Protein AF-A0A0L6VHA2-F1 (afdb_monomer_lite)

InterPro domains:
  IPR018624 Translocation protein Sec66 [PF09802] (35-192)
  IPR018624 Translocation protein Sec66 [PTHR28229] (33-299)

pLDDT: mean 71.24, std 23.98, range [29.75, 97.31]

Foldseek 3Di:
DDDDDDDDDDDDDDDDDDDDDDDDPDPPVPPPPVPPVPVVVVVVVVVVVVVVVVVVVVVVVVVPDPPPAPDPDPLVLVVVLVVQVPDPPHDDPVVSVVSLLVSLLVLLVVVVVLVVVLVVVVVCVVVVNDDVVVVVNSVVNVVVSVVVLVVSLVVLCVSDNPRSVCSNVVSVVVNVVVVVVVVVVCVVVVVVVVVVVVVVVDPPDDPPVVPPPPPDDDPDPDDDDDDDDDDDDDDDDDPVVVVVVVVVVVVVVVVVVVVPPPDDDDDDDDDDDDDDDDDDDDDDDDDDDDDDDDDDDDDDDDDDDDDDDDDDDDDDDDDD

Secondary structure (DSSP, 8-state):
-----------------------------------THHHHHHHHHHHHHHHHHHHHHHHHHHTSPPPPPSSSS--HHHHHHHHHHT-SSPPPHHHHHHHHHHHHHHHHHHHHHHHHHHHHHHHHHHTT-S-HHHHHHHHHHHHHHHHHHHHHHHHHHHHSTTHHHHHHHHHHHHHHHHHHHHHHHHHHHHHHHHHHHHHTT------TTTT--TTPPP----PPPPPP----------THHHHHHHHHHHHHHHHHHHHSSS-S--------------------------------------------------------

Structure (mmCIF, N/CA/C/O backbone):
data_AF-A0A0L6VHA2-F1
#
_entry.id   AF-A0A0L6VHA2-F1
#
loop_
_atom_site.group_PDB
_atom_site.id
_atom_site.type_symbol
_atom_site.label_atom_id
_atom_site.label_alt_id
_atom_site.label_comp_id
_atom_site.label_asym_id
_atom_site.label_entity_id
_atom_site.label_seq_id
_atom_site.pdbx_PDB_ins_code
_atom_site.Cartn_x
_atom_site.Cartn_y
_atom_site.Cartn_z
_atom_site.occupancy
_atom_site.B_iso_or_equiv
_atom_site.auth_seq_id
_atom_site.auth_comp_id
_atom_site.auth_asym_id
_atom_site.auth_atom_id
_atom_site.pdbx_PDB_model_num
ATOM 1 N N . MET A 1 1 ? 50.135 -20.558 -24.317 1.00 41.16 1 MET A N 1
ATOM 2 C CA . MET A 1 1 ? 50.396 -21.466 -25.448 1.00 41.16 1 MET A CA 1
ATOM 3 C C . MET A 1 1 ? 50.672 -20.607 -26.672 1.00 41.16 1 MET A C 1
ATOM 5 O O . MET A 1 1 ? 49.762 -19.963 -27.163 1.00 41.16 1 MET A O 1
ATOM 9 N N . VAL A 1 2 ? 51.961 -20.551 -27.018 1.00 43.81 2 VAL A N 1
ATOM 10 C CA . VAL A 1 2 ? 52.607 -20.083 -28.261 1.00 43.81 2 VAL A CA 1
ATOM 11 C C . VAL A 1 2 ? 52.374 -18.626 -28.707 1.00 43.81 2 VAL A C 1
ATOM 13 O O . VAL A 1 2 ? 51.499 -18.317 -29.505 1.00 43.81 2 VAL A O 1
ATOM 16 N N . MET A 1 3 ? 53.274 -17.759 -28.221 1.00 45.34 3 MET A N 1
ATOM 17 C CA . MET A 1 3 ? 53.912 -16.699 -29.015 1.00 45.34 3 MET A CA 1
ATOM 18 C C . MET A 1 3 ? 54.613 -17.324 -30.230 1.00 45.34 3 MET A C 1
ATOM 20 O O . MET A 1 3 ? 55.329 -18.310 -30.060 1.00 45.34 3 MET A O 1
ATOM 24 N N . MET A 1 4 ? 54.512 -16.711 -31.408 1.00 52.81 4 MET A N 1
ATOM 25 C CA . MET A 1 4 ? 55.491 -16.921 -32.477 1.00 52.81 4 MET A CA 1
ATOM 26 C C . MET A 1 4 ? 55.846 -15.579 -33.117 1.00 52.81 4 MET A C 1
ATOM 28 O O . MET A 1 4 ? 55.172 -15.074 -34.008 1.00 52.81 4 MET A O 1
ATOM 32 N N . VAL A 1 5 ? 56.910 -15.003 -32.564 1.00 51.03 5 VAL A N 1
ATOM 33 C CA . VAL A 1 5 ? 57.821 -14.073 -33.226 1.00 51.03 5 VAL A CA 1
ATOM 34 C C . VAL A 1 5 ? 58.691 -14.921 -34.151 1.00 51.03 5 VAL A C 1
ATOM 36 O O . VAL A 1 5 ? 59.257 -15.915 -33.697 1.00 51.03 5 VAL A O 1
ATOM 39 N N . ILE A 1 6 ? 58.792 -14.554 -35.427 1.00 61.00 6 ILE A N 1
ATOM 40 C CA . ILE A 1 6 ? 59.832 -15.068 -36.321 1.00 61.00 6 ILE A CA 1
ATOM 41 C C . ILE A 1 6 ? 60.523 -13.860 -36.943 1.00 61.00 6 ILE A C 1
ATOM 43 O O . ILE A 1 6 ? 60.049 -13.277 -37.915 1.00 61.00 6 ILE A O 1
ATOM 47 N N . ASP A 1 7 ? 61.649 -13.504 -36.333 1.00 47.22 7 ASP A N 1
ATOM 48 C CA . ASP A 1 7 ? 62.772 -12.868 -37.005 1.00 47.22 7 ASP A CA 1
ATOM 49 C C . ASP A 1 7 ? 63.422 -13.896 -37.936 1.00 47.22 7 ASP A C 1
ATOM 51 O O . ASP A 1 7 ? 63.745 -15.005 -37.505 1.00 47.22 7 ASP A O 1
ATOM 55 N N . ASN A 1 8 ? 63.679 -13.529 -39.192 1.00 57.97 8 ASN A N 1
ATOM 56 C CA . ASN A 1 8 ? 64.784 -14.141 -39.925 1.00 57.97 8 ASN A CA 1
ATOM 57 C C . ASN A 1 8 ? 65.382 -13.153 -40.931 1.00 57.97 8 ASN A C 1
ATOM 59 O O . ASN A 1 8 ? 64.936 -13.001 -42.065 1.00 57.97 8 ASN A O 1
ATOM 63 N N . ASN A 1 9 ? 66.408 -12.461 -40.453 1.00 49.34 9 ASN A N 1
ATOM 64 C CA . ASN A 1 9 ? 67.372 -11.701 -41.227 1.00 49.34 9 ASN A CA 1
ATOM 65 C C . ASN A 1 9 ? 68.416 -12.676 -41.802 1.00 49.34 9 ASN A C 1
ATOM 67 O O . ASN A 1 9 ? 68.957 -13.450 -41.012 1.00 49.34 9 ASN A O 1
ATOM 71 N N . ARG A 1 10 ? 68.705 -12.618 -43.118 1.00 41.69 10 ARG A N 1
ATOM 72 C CA . ARG A 1 10 ? 70.040 -12.795 -43.751 1.00 41.69 10 ARG A CA 1
ATOM 73 C C . ARG A 1 10 ? 69.936 -13.213 -45.224 1.00 41.69 10 ARG A C 1
ATOM 75 O O . ARG A 1 10 ? 69.782 -14.393 -45.511 1.00 41.69 10 ARG A O 1
ATOM 82 N N . GLN A 1 11 ? 70.204 -12.279 -46.138 1.00 41.56 11 GLN A N 1
ATOM 83 C CA . GLN A 1 11 ? 71.215 -12.497 -47.181 1.00 41.56 11 GLN A CA 1
ATOM 84 C C . GLN A 1 11 ? 71.613 -11.186 -47.858 1.00 41.56 11 GLN A C 1
ATOM 86 O O . GLN A 1 11 ? 70.781 -10.377 -48.255 1.00 41.56 11 GLN A O 1
ATOM 91 N N . SER A 1 12 ? 72.924 -10.995 -47.905 1.00 45.75 12 SER A N 1
ATOM 92 C CA . SER A 1 12 ? 73.659 -9.855 -48.424 1.00 45.75 12 SER A CA 1
ATOM 93 C C . SER A 1 12 ? 74.216 -10.145 -49.819 1.00 45.75 12 SER A C 1
ATOM 95 O O . SER A 1 12 ? 74.570 -11.284 -50.118 1.00 45.75 12 SER A O 1
ATOM 97 N N . ASP A 1 13 ? 74.386 -9.045 -50.552 1.00 40.69 13 ASP A N 1
ATOM 98 C CA . ASP A 1 13 ? 75.309 -8.773 -51.659 1.00 40.69 13 ASP A CA 1
ATOM 99 C C . ASP A 1 13 ? 75.059 -9.335 -53.062 1.00 40.69 13 ASP A C 1
ATOM 101 O O . ASP A 1 13 ? 75.024 -10.539 -53.300 1.00 40.69 13 ASP A O 1
ATOM 105 N N . GLY A 1 14 ? 75.103 -8.404 -54.027 1.00 44.00 14 GLY A N 1
ATOM 106 C CA . GLY A 1 14 ? 75.878 -8.638 -55.245 1.00 44.00 14 GLY A CA 1
ATOM 107 C C . GLY A 1 14 ? 75.361 -8.012 -56.539 1.00 44.00 14 GLY A C 1
ATOM 108 O O . GLY A 1 14 ? 74.790 -8.715 -57.358 1.00 44.00 14 GLY A O 1
ATOM 109 N N . SER A 1 15 ? 75.715 -6.741 -56.761 1.00 41.72 15 SER A N 1
ATOM 110 C CA . SER A 1 15 ? 76.196 -6.198 -58.050 1.00 41.72 15 SER A CA 1
ATOM 111 C C . SER A 1 15 ? 75.249 -6.040 -59.259 1.00 41.72 15 SER A C 1
ATOM 113 O O . SER A 1 15 ? 74.893 -6.984 -59.956 1.00 41.72 15 SER A O 1
ATOM 115 N N . SER A 1 16 ? 74.997 -4.770 -59.600 1.00 47.50 16 SER A N 1
ATOM 116 C CA . SER A 1 16 ? 74.582 -4.248 -60.919 1.00 47.50 16 SER A CA 1
ATOM 117 C C . SER A 1 16 ? 75.646 -4.530 -62.010 1.00 47.50 16 SER A C 1
ATOM 119 O O . SER A 1 16 ? 76.807 -4.735 -61.644 1.00 47.50 16 SER A O 1
ATOM 121 N N . PRO A 1 17 ? 75.341 -4.459 -63.334 1.00 52.34 17 PRO A N 1
ATOM 122 C CA . PRO A 1 17 ? 75.234 -3.149 -64.001 1.00 52.34 17 PRO A CA 1
ATOM 123 C C . PRO A 1 17 ? 74.317 -3.028 -65.253 1.00 52.34 17 PRO A C 1
ATOM 125 O O . PRO A 1 17 ? 74.187 -3.930 -66.068 1.00 52.34 17 PRO A O 1
ATOM 128 N N . LEU A 1 18 ? 73.830 -1.792 -65.418 1.00 44.22 18 LEU A N 1
ATOM 129 C CA . LEU A 1 18 ? 73.659 -0.992 -66.646 1.00 44.22 18 LEU A CA 1
ATOM 130 C C . LEU A 1 18 ? 72.627 -1.321 -67.754 1.00 44.22 18 LEU A C 1
ATOM 132 O O . LEU A 1 18 ? 72.769 -2.251 -68.537 1.00 44.22 18 LEU A O 1
ATOM 136 N N . LEU A 1 19 ? 71.810 -0.270 -67.947 1.00 43.47 19 LEU A N 1
ATOM 137 C CA . LEU A 1 19 ? 71.386 0.402 -69.188 1.00 43.47 19 LEU A CA 1
ATOM 138 C C . LEU A 1 19 ? 70.098 -0.034 -69.898 1.00 43.47 19 LEU A C 1
ATOM 140 O O . LEU A 1 19 ? 69.885 -1.197 -70.210 1.00 43.47 19 LEU A O 1
ATOM 144 N N . SER A 1 20 ? 69.364 1.020 -70.294 1.00 44.44 20 SER A N 1
ATOM 145 C CA . SER A 1 20 ? 68.169 1.064 -71.146 1.00 44.44 20 SER A CA 1
ATOM 146 C C . SER A 1 20 ? 66.869 0.854 -70.356 1.00 44.44 20 SER A C 1
ATOM 148 O O . SER A 1 20 ? 66.742 -0.105 -69.618 1.00 44.44 20 SER A O 1
ATOM 150 N N . GLU A 1 21 ? 65.827 1.673 -70.409 1.00 47.22 21 GLU A N 1
ATOM 151 C CA . GLU A 1 21 ? 65.500 2.902 -71.117 1.00 47.22 21 GLU A CA 1
ATOM 152 C C . GLU A 1 21 ? 64.081 3.284 -70.641 1.00 47.22 21 GLU A C 1
ATOM 154 O O . GLU A 1 21 ? 63.328 2.425 -70.193 1.00 47.22 21 GLU A O 1
ATOM 159 N N . ARG A 1 22 ? 63.713 4.558 -70.813 1.00 49.28 22 ARG A N 1
ATOM 160 C CA . ARG A 1 22 ? 62.341 5.103 -70.820 1.00 49.28 22 ARG A CA 1
ATOM 161 C C . ARG A 1 22 ? 61.577 5.295 -69.504 1.00 49.28 22 ARG A C 1
ATOM 163 O O . ARG A 1 22 ? 61.116 4.367 -68.864 1.00 49.28 22 ARG A O 1
ATOM 170 N N . ARG A 1 23 ? 61.235 6.582 -69.372 1.00 58.19 23 ARG A N 1
ATOM 171 C CA . ARG A 1 23 ? 60.015 7.198 -68.832 1.00 58.19 23 ARG A CA 1
ATOM 172 C C . ARG A 1 23 ? 59.792 7.112 -67.319 1.00 58.19 23 ARG A C 1
ATOM 174 O O . ARG A 1 23 ? 59.563 6.033 -66.793 1.00 58.19 23 ARG A O 1
ATOM 181 N N . PRO A 1 24 ? 59.709 8.272 -66.640 1.00 52.69 24 PRO A N 1
ATOM 182 C CA . PRO A 1 24 ? 58.944 8.352 -65.413 1.00 52.69 24 PRO A CA 1
ATOM 183 C C . PRO A 1 24 ? 57.470 8.289 -65.822 1.00 52.69 24 PRO A C 1
ATOM 185 O O . PRO A 1 24 ? 56.877 9.302 -66.205 1.00 52.69 24 PRO A O 1
ATOM 188 N N . ASP A 1 25 ? 56.891 7.091 -65.824 1.00 49.53 25 ASP A N 1
ATOM 189 C CA . ASP A 1 25 ? 55.443 6.996 -65.733 1.00 49.53 25 ASP A CA 1
ATOM 190 C C . ASP A 1 25 ? 55.068 7.652 -64.410 1.00 49.53 25 ASP A C 1
ATOM 192 O O . ASP A 1 25 ? 55.622 7.335 -63.356 1.00 49.53 25 ASP A O 1
ATOM 196 N N . ARG A 1 26 ? 54.222 8.679 -64.512 1.00 58.25 26 ARG A N 1
ATOM 197 C CA . ARG A 1 26 ? 53.645 9.362 -63.365 1.00 58.25 26 ARG A CA 1
ATOM 198 C C . ARG A 1 26 ? 53.121 8.285 -62.429 1.00 58.25 26 ARG A C 1
ATOM 200 O O . ARG A 1 26 ? 52.105 7.662 -62.724 1.00 58.25 26 ARG A O 1
ATOM 207 N N . GLU A 1 27 ? 53.766 8.138 -61.282 1.00 53.53 27 GLU A N 1
ATOM 208 C CA . GLU A 1 27 ? 53.059 7.763 -60.074 1.00 53.53 27 GLU A CA 1
ATOM 209 C C . GLU A 1 27 ? 52.109 8.926 -59.781 1.00 53.53 27 GLU A C 1
ATOM 211 O O . GLU A 1 27 ? 52.357 9.806 -58.954 1.00 53.53 27 GLU A O 1
ATOM 216 N N . GLU A 1 28 ? 51.010 8.971 -60.537 1.00 56.62 28 GLU A N 1
ATOM 217 C CA . GLU A 1 28 ? 49.763 9.402 -59.955 1.00 56.62 28 GLU A CA 1
ATOM 218 C C . GLU A 1 28 ? 49.616 8.475 -58.764 1.00 56.62 28 GLU A C 1
ATOM 220 O O . GLU A 1 28 ? 49.346 7.283 -58.894 1.00 56.62 28 GLU A O 1
ATOM 225 N N . SER A 1 29 ? 49.940 9.016 -57.595 1.00 54.81 29 SER A N 1
ATOM 226 C CA . SER A 1 29 ? 49.355 8.535 -56.370 1.00 54.81 29 SER A CA 1
ATOM 227 C C . SER A 1 29 ? 47.867 8.545 -56.665 1.00 54.81 29 SER A C 1
ATOM 229 O O . SER A 1 29 ? 47.216 9.588 -56.591 1.00 54.81 29 SER A O 1
ATOM 231 N N . GLU A 1 30 ? 47.355 7.386 -57.089 1.00 56.16 30 GLU A N 1
ATOM 232 C CA . GLU A 1 30 ? 45.980 6.987 -56.910 1.00 56.16 30 GLU A CA 1
ATOM 233 C C . GLU A 1 30 ? 45.765 7.159 -55.414 1.00 56.16 30 GLU A C 1
ATOM 235 O O . GLU A 1 30 ? 45.933 6.256 -54.593 1.00 56.16 30 GLU A O 1
ATOM 240 N N . GLN A 1 31 ? 45.456 8.398 -55.039 1.00 56.16 31 GLN A N 1
ATOM 241 C CA . GLN A 1 31 ? 44.618 8.699 -53.921 1.00 56.16 31 GLN A CA 1
ATOM 242 C C . GLN A 1 31 ? 43.367 7.911 -54.253 1.00 56.16 31 GLN A C 1
ATOM 244 O O . GLN A 1 31 ? 42.463 8.385 -54.937 1.00 56.16 31 GLN A O 1
ATOM 249 N N . MET A 1 32 ? 43.374 6.656 -53.807 1.00 58.94 32 MET A N 1
ATOM 250 C CA . MET A 1 32 ? 42.209 5.861 -53.514 1.00 58.94 32 MET A CA 1
ATOM 251 C C . MET A 1 32 ? 41.475 6.690 -52.477 1.00 58.94 32 MET A C 1
ATOM 253 O O . MET A 1 32 ? 41.586 6.464 -51.272 1.00 58.94 32 MET A O 1
ATOM 257 N N . ALA A 1 33 ? 40.824 7.752 -52.950 1.00 60.00 33 ALA A N 1
ATOM 258 C CA . ALA A 1 33 ? 39.907 8.571 -52.216 1.00 60.00 33 ALA A CA 1
ATOM 259 C C . ALA A 1 33 ? 38.769 7.610 -51.936 1.00 60.00 33 ALA A C 1
ATOM 261 O O . ALA A 1 33 ? 37.809 7.532 -52.701 1.00 60.00 33 ALA A O 1
ATOM 262 N N . LEU A 1 34 ? 38.960 6.786 -50.894 1.00 66.06 34 LEU A N 1
ATOM 263 C CA . LEU A 1 34 ? 37.934 5.947 -50.324 1.00 66.06 34 LEU A CA 1
ATOM 264 C C . LEU A 1 34 ? 36.774 6.906 -50.169 1.00 66.06 34 LEU A C 1
ATOM 266 O O . LEU A 1 34 ? 36.918 7.902 -49.448 1.00 66.06 34 LEU A O 1
ATOM 270 N N . PRO A 1 35 ? 35.712 6.705 -50.956 1.00 78.12 35 PRO A N 1
ATOM 271 C CA . PRO A 1 35 ? 34.736 7.742 -51.133 1.00 78.12 35 PRO A CA 1
ATOM 272 C C . PRO A 1 35 ? 34.264 8.152 -49.754 1.00 78.12 35 PRO A C 1
ATOM 274 O O . PRO A 1 35 ? 33.932 7.277 -48.954 1.00 78.12 35 PRO A O 1
ATOM 277 N N . LEU A 1 36 ? 34.257 9.450 -49.451 1.00 78.50 36 LEU A N 1
ATOM 278 C CA . LEU A 1 36 ? 33.881 9.922 -48.123 1.00 78.50 36 LEU A CA 1
ATOM 279 C C . LEU A 1 36 ? 32.530 9.322 -47.699 1.00 78.50 36 LEU A C 1
ATOM 281 O O . LEU A 1 36 ? 32.334 9.070 -46.528 1.00 78.50 36 LEU A O 1
ATOM 285 N N . TYR A 1 37 ? 31.638 8.961 -48.628 1.00 85.12 37 TYR A N 1
ATOM 286 C CA . TYR A 1 37 ? 30.386 8.267 -48.318 1.00 85.12 37 TYR A CA 1
ATOM 287 C C . TYR A 1 37 ? 30.543 6.884 -47.651 1.00 85.12 37 TYR A C 1
ATOM 289 O O . TYR A 1 37 ? 29.631 6.469 -46.942 1.00 85.12 37 TYR A O 1
ATOM 297 N N . VAL A 1 38 ? 31.648 6.159 -47.848 1.00 87.69 38 VAL A N 1
ATOM 298 C CA . VAL A 1 38 ? 31.874 4.806 -47.304 1.00 87.69 38 VAL A CA 1
ATOM 299 C C . VAL A 1 38 ? 31.891 4.800 -45.768 1.00 87.69 38 VAL A C 1
ATOM 301 O O . VAL A 1 38 ? 31.088 4.067 -45.185 1.00 87.69 38 VAL A O 1
ATOM 304 N N . PRO A 1 39 ? 32.709 5.619 -45.071 1.00 89.62 39 PRO A N 1
ATOM 305 C CA . PRO A 1 39 ? 32.671 5.679 -43.610 1.00 89.62 39 PRO A CA 1
ATOM 306 C C . PRO A 1 39 ? 31.327 6.186 -43.066 1.00 89.62 39 PRO A C 1
ATOM 308 O O . PRO A 1 39 ? 30.843 5.656 -42.067 1.00 89.62 39 PRO A O 1
ATOM 311 N N . PHE A 1 40 ? 30.666 7.143 -43.729 1.00 91.00 40 PHE A N 1
ATOM 312 C CA . PHE A 1 40 ? 29.337 7.600 -43.298 1.00 91.00 40 PHE A CA 1
ATOM 313 C C . PHE A 1 40 ? 28.264 6.519 -43.496 1.00 91.00 40 PHE A C 1
ATOM 315 O O . PHE A 1 40 ? 27.426 6.333 -42.618 1.00 91.00 40 PHE A O 1
ATOM 322 N N . GLY A 1 41 ? 28.314 5.760 -44.593 1.00 94.06 41 GLY A N 1
ATOM 323 C CA . GLY A 1 41 ? 27.438 4.614 -44.843 1.00 94.06 41 GLY A CA 1
ATOM 324 C C . GLY A 1 41 ? 27.627 3.494 -43.818 1.00 94.06 41 GLY A C 1
ATOM 325 O O . GLY A 1 41 ? 26.657 2.893 -43.363 1.00 94.06 41 GLY A O 1
ATOM 326 N N . TYR A 1 42 ? 28.866 3.251 -43.386 1.00 93.31 42 TYR A N 1
ATOM 327 C CA . TYR A 1 42 ? 29.159 2.293 -42.321 1.00 93.31 42 TYR A CA 1
ATOM 328 C C . TYR A 1 42 ? 28.573 2.734 -40.971 1.00 93.31 42 TYR A C 1
ATOM 330 O O . TYR A 1 42 ? 27.953 1.933 -40.270 1.00 93.31 42 TYR A O 1
ATOM 338 N N . ILE A 1 43 ? 28.697 4.020 -40.627 1.00 95.44 43 ILE A N 1
ATOM 339 C CA . ILE A 1 43 ? 28.123 4.574 -39.393 1.00 95.44 43 ILE A CA 1
ATOM 340 C C . ILE A 1 43 ? 26.593 4.506 -39.426 1.00 95.44 43 ILE A C 1
ATOM 342 O O . ILE A 1 43 ? 25.989 4.063 -38.452 1.00 95.44 43 ILE A O 1
ATOM 346 N N . THR A 1 44 ? 25.946 4.899 -40.528 1.00 94.88 44 THR A N 1
ATOM 347 C CA . THR A 1 44 ? 24.477 4.839 -40.630 1.00 94.88 44 THR A CA 1
ATOM 348 C C . THR A 1 44 ? 23.965 3.404 -40.579 1.00 94.88 44 THR A C 1
ATOM 350 O O . THR A 1 44 ? 22.954 3.148 -39.925 1.00 94.88 44 THR A O 1
ATOM 353 N N . PHE A 1 45 ? 24.684 2.453 -41.176 1.00 96.00 45 PHE A N 1
ATOM 354 C CA . PHE A 1 45 ? 24.372 1.030 -41.073 1.00 96.00 45 PHE A CA 1
ATOM 355 C C . PHE A 1 45 ? 24.499 0.511 -39.634 1.00 96.00 45 PHE A C 1
ATOM 357 O O . PHE A 1 45 ? 23.578 -0.136 -39.133 1.00 96.00 45 PHE A O 1
ATOM 364 N N . LEU A 1 46 ? 25.585 0.847 -38.927 1.00 96.38 46 LEU A N 1
ATOM 365 C CA . LEU A 1 46 ? 25.757 0.489 -37.516 1.00 96.38 46 LEU A CA 1
ATOM 366 C C . LEU A 1 46 ? 24.676 1.105 -36.626 1.00 96.38 46 LEU A C 1
ATOM 368 O O . LEU A 1 46 ? 24.118 0.413 -35.777 1.00 96.38 46 LEU A O 1
ATOM 372 N N . VAL A 1 47 ? 24.345 2.381 -36.830 1.00 96.88 47 VAL A N 1
ATOM 373 C CA . VAL A 1 47 ? 23.281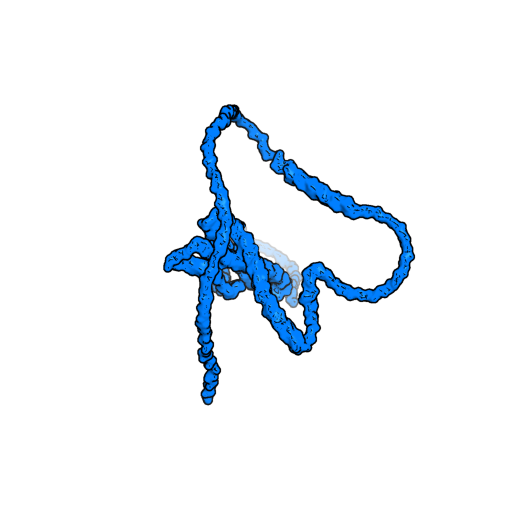 3.065 -36.084 1.00 96.88 47 VAL A CA 1
ATOM 374 C C . VAL A 1 47 ? 21.921 2.439 -36.390 1.00 96.88 47 VAL A C 1
ATOM 376 O O . VAL A 1 47 ? 21.136 2.227 -35.469 1.00 96.88 47 VAL A O 1
ATOM 379 N N . GLY A 1 48 ? 21.649 2.081 -37.646 1.00 96.81 48 GLY A N 1
ATOM 380 C CA . GLY A 1 48 ? 20.423 1.394 -38.048 1.00 96.81 48 GLY A CA 1
ATOM 381 C C . GLY A 1 48 ? 20.282 0.021 -37.391 1.00 96.81 48 GLY A C 1
ATOM 382 O O . GLY A 1 48 ? 19.236 -0.283 -36.814 1.00 96.81 48 GLY A O 1
ATOM 383 N N . LEU A 1 49 ? 21.350 -0.783 -37.397 1.00 96.50 49 LEU A N 1
ATOM 384 C CA . LEU A 1 49 ? 21.382 -2.075 -36.709 1.00 96.50 49 LEU A CA 1
ATOM 385 C C . LEU A 1 49 ? 21.236 -1.922 -35.192 1.00 96.50 49 LEU A C 1
ATOM 387 O O . LEU A 1 49 ? 20.459 -2.654 -34.578 1.00 96.50 49 LEU A O 1
ATOM 391 N N . LEU A 1 50 ? 21.923 -0.950 -34.588 1.00 96.12 50 LEU A N 1
ATOM 392 C CA . LEU A 1 50 ? 21.824 -0.668 -33.159 1.00 96.12 50 LEU A CA 1
ATOM 393 C C . LEU A 1 50 ? 20.414 -0.208 -32.776 1.00 96.12 50 LEU A C 1
ATOM 395 O O . LEU A 1 50 ? 19.879 -0.647 -31.759 1.00 96.12 50 LEU A O 1
ATOM 399 N N . TRP A 1 51 ? 19.784 0.635 -33.596 1.00 96.94 51 TRP A N 1
ATOM 400 C CA . TRP A 1 51 ? 18.417 1.098 -33.382 1.00 96.94 51 TRP A CA 1
ATOM 401 C C . TRP A 1 51 ? 17.412 -0.048 -33.497 1.00 96.94 51 TRP A C 1
ATOM 403 O O . TRP A 1 51 ? 16.557 -0.199 -32.623 1.00 96.94 51 TRP A O 1
ATOM 413 N N . LEU A 1 52 ? 17.543 -0.899 -34.519 1.00 95.69 52 LEU A N 1
ATOM 414 C CA . LEU A 1 52 ? 16.672 -2.057 -34.708 1.00 95.69 52 LEU A CA 1
ATOM 415 C C . LEU A 1 52 ? 16.827 -3.063 -33.559 1.00 95.69 52 LEU A C 1
ATOM 417 O O . LEU A 1 52 ? 15.827 -3.527 -33.008 1.00 95.69 52 LEU A O 1
ATOM 421 N N . PHE A 1 53 ? 18.065 -3.347 -33.144 1.00 95.69 53 PHE A N 1
ATOM 422 C CA . PHE A 1 53 ? 18.355 -4.222 -32.011 1.00 95.69 53 PHE A CA 1
ATOM 423 C C . PHE A 1 53 ? 17.838 -3.640 -30.690 1.00 95.69 53 PHE A C 1
ATOM 425 O O . PHE A 1 53 ? 17.160 -4.339 -29.939 1.00 95.69 53 PHE A O 1
ATOM 432 N N . SER A 1 54 ? 18.079 -2.352 -30.426 1.00 95.00 54 SER A N 1
ATOM 433 C CA . SER A 1 54 ? 17.584 -1.648 -29.237 1.00 95.00 54 SER A CA 1
ATOM 434 C C . SER A 1 54 ? 16.057 -1.651 -29.186 1.00 95.00 54 SER A C 1
ATOM 436 O O . SER A 1 54 ? 15.467 -1.993 -28.159 1.00 95.00 54 SER A O 1
ATOM 438 N N . ARG A 1 55 ? 15.392 -1.368 -30.314 1.00 94.25 55 ARG A N 1
ATOM 439 C CA . ARG A 1 55 ? 13.930 -1.406 -30.426 1.00 94.25 55 ARG A CA 1
ATOM 440 C C . ARG A 1 55 ? 13.387 -2.811 -30.191 1.00 94.25 55 ARG A C 1
ATOM 442 O O . ARG A 1 55 ? 12.426 -2.960 -29.438 1.00 94.25 55 ARG A O 1
ATOM 449 N N . HIS A 1 56 ? 13.992 -3.837 -30.787 1.00 93.56 56 HIS A N 1
ATOM 450 C CA . HIS A 1 56 ? 13.554 -5.225 -30.618 1.00 93.56 56 HIS A CA 1
ATOM 451 C C . HIS A 1 56 ? 13.776 -5.738 -29.191 1.00 93.56 56 HIS A C 1
ATOM 453 O O . HIS A 1 56 ? 12.873 -6.335 -28.602 1.00 93.56 56 HIS A O 1
ATOM 459 N N . TYR A 1 57 ? 14.942 -5.460 -28.602 1.00 92.62 57 TYR A N 1
ATOM 460 C CA . TYR A 1 57 ? 15.260 -5.832 -27.224 1.00 92.62 57 TYR A CA 1
ATOM 461 C C . TYR A 1 57 ? 14.338 -5.124 -26.228 1.00 92.62 57 TYR A C 1
ATOM 463 O O . TYR A 1 57 ? 13.725 -5.779 -25.386 1.00 92.62 57 TYR A O 1
ATOM 471 N N . ARG A 1 58 ? 14.150 -3.806 -26.369 1.00 91.06 58 ARG A N 1
ATOM 472 C CA . ARG A 1 58 ? 13.253 -3.023 -25.508 1.00 91.06 58 ARG A CA 1
ATOM 473 C C . ARG A 1 58 ? 11.794 -3.443 -25.679 1.00 91.06 58 ARG A C 1
ATOM 475 O O . ARG A 1 58 ? 11.080 -3.564 -24.690 1.00 91.06 58 ARG A O 1
ATOM 482 N N . SER A 1 59 ? 11.362 -3.755 -26.903 1.00 87.56 59 SER A N 1
ATOM 483 C CA . SER A 1 59 ? 10.025 -4.304 -27.155 1.00 87.56 59 SER A CA 1
ATOM 484 C C . SER A 1 59 ? 9.838 -5.665 -26.483 1.00 87.56 59 SER A C 1
ATOM 486 O O . SER A 1 59 ? 8.820 -5.889 -25.833 1.00 87.56 59 SER A O 1
ATOM 488 N N . ARG A 1 60 ? 10.825 -6.569 -26.547 1.00 86.56 60 ARG A N 1
ATOM 489 C CA . ARG A 1 60 ? 10.755 -7.847 -25.822 1.00 86.56 60 ARG A CA 1
ATOM 490 C C . ARG A 1 60 ? 10.786 -7.681 -24.308 1.00 86.56 60 ARG A C 1
ATOM 492 O O . ARG A 1 60 ? 10.071 -8.416 -23.633 1.00 86.56 60 ARG A O 1
ATOM 499 N N . ALA A 1 61 ? 11.560 -6.734 -23.786 1.00 82.88 61 ALA A N 1
ATOM 500 C CA . ALA A 1 61 ? 11.594 -6.436 -22.359 1.00 82.88 61 ALA A CA 1
ATOM 501 C C . ALA A 1 61 ? 10.212 -5.995 -21.842 1.00 82.88 61 ALA A C 1
ATOM 503 O O . ALA A 1 61 ? 9.780 -6.477 -20.802 1.00 82.88 61 ALA A O 1
ATOM 504 N N . LEU A 1 62 ? 9.483 -5.181 -22.616 1.00 80.12 62 LEU A N 1
ATOM 505 C CA . LEU A 1 62 ? 8.120 -4.733 -22.293 1.00 80.12 62 LEU A CA 1
ATOM 506 C C . LEU A 1 62 ? 7.048 -5.826 -22.451 1.00 80.12 62 LEU A C 1
ATOM 508 O O . LEU A 1 62 ? 5.983 -5.731 -21.856 1.00 80.12 62 LEU A O 1
ATOM 512 N N . ARG A 1 63 ? 7.309 -6.867 -23.252 1.00 82.19 63 ARG A N 1
ATOM 513 C CA . ARG A 1 63 ? 6.392 -8.010 -23.450 1.00 82.19 63 ARG A CA 1
ATOM 514 C C . ARG A 1 63 ? 6.543 -9.095 -22.384 1.00 82.19 63 ARG A C 1
ATOM 516 O O . ARG A 1 63 ? 5.878 -10.130 -22.473 1.00 82.19 63 ARG A O 1
ATOM 523 N N . ARG A 1 64 ? 7.438 -8.912 -21.410 1.00 80.50 64 ARG A N 1
ATOM 524 C CA . ARG A 1 64 ? 7.509 -9.791 -20.242 1.00 80.50 64 ARG A CA 1
ATOM 525 C C . ARG A 1 64 ? 6.183 -9.704 -19.492 1.00 80.50 64 ARG A C 1
ATOM 527 O O . ARG A 1 64 ? 5.598 -8.631 -19.396 1.00 80.50 64 ARG A O 1
ATOM 534 N N . LYS A 1 65 ? 5.692 -10.851 -19.012 1.00 79.69 65 LYS A N 1
ATOM 535 C CA . LYS A 1 65 ? 4.470 -10.878 -18.201 1.00 79.69 65 LYS A CA 1
ATOM 536 C C . LYS A 1 65 ? 4.678 -9.930 -17.017 1.00 79.69 65 LYS A C 1
ATOM 538 O O . LYS A 1 65 ? 5.751 -10.016 -16.411 1.00 79.69 65 LYS A O 1
ATOM 543 N N . PRO A 1 66 ? 3.715 -9.042 -16.716 1.00 74.75 66 PRO A N 1
ATOM 544 C CA . PRO A 1 66 ? 3.831 -8.196 -15.544 1.00 74.75 66 PRO A CA 1
ATOM 545 C C . PRO A 1 66 ? 4.023 -9.106 -14.330 1.00 74.75 66 PRO A C 1
ATOM 547 O O . PRO A 1 66 ? 3.416 -10.186 -14.273 1.00 74.75 66 PRO A O 1
ATOM 550 N N . PRO A 1 67 ? 4.911 -8.733 -13.401 1.00 77.38 67 PRO A N 1
ATOM 551 C CA . PRO A 1 67 ? 5.052 -9.504 -12.189 1.00 77.38 67 PRO A CA 1
ATOM 552 C C . PRO A 1 67 ? 3.716 -9.530 -11.429 1.00 77.38 67 PRO A C 1
ATOM 554 O O . PRO A 1 67 ? 2.890 -8.631 -11.606 1.00 77.38 67 PRO A O 1
ATOM 557 N N . PRO A 1 68 ? 3.482 -10.555 -10.594 1.00 83.88 68 PRO A N 1
ATOM 558 C CA . PRO A 1 68 ? 2.310 -10.578 -9.732 1.00 83.88 68 PRO A CA 1
ATOM 559 C C . PRO A 1 68 ? 2.260 -9.309 -8.861 1.00 83.88 68 PRO A C 1
ATOM 561 O O . PRO A 1 68 ? 3.323 -8.811 -8.469 1.00 83.88 68 PRO A O 1
ATOM 564 N N . PRO A 1 69 ? 1.052 -8.800 -8.552 1.00 88.31 69 PRO A N 1
ATOM 565 C CA . PRO A 1 69 ? 0.891 -7.632 -7.695 1.00 88.31 69 PRO A CA 1
ATOM 566 C C . PRO A 1 69 ? 1.524 -7.886 -6.324 1.00 88.31 69 PRO A C 1
ATOM 568 O O . PRO A 1 69 ? 1.521 -9.012 -5.822 1.00 88.31 69 PRO A O 1
ATOM 571 N N . TRP A 1 70 ? 2.087 -6.835 -5.723 1.00 90.56 70 TRP A N 1
ATOM 572 C CA . TRP A 1 70 ? 2.753 -6.936 -4.420 1.00 90.56 70 TRP A CA 1
ATOM 573 C C . TRP A 1 70 ? 1.774 -7.282 -3.297 1.00 90.56 70 TRP A C 1
ATOM 575 O O . TRP A 1 70 ? 2.080 -8.097 -2.427 1.00 90.56 70 TRP A O 1
ATOM 585 N N . PHE A 1 71 ? 0.581 -6.687 -3.338 1.00 89.44 71 PHE A N 1
ATOM 586 C CA . PHE A 1 71 ? -0.503 -7.009 -2.423 1.00 89.44 71 PHE A CA 1
ATOM 587 C C . PHE A 1 71 ? -1.389 -8.096 -3.049 1.00 89.44 71 PHE A C 1
ATOM 589 O O . PHE A 1 71 ? -1.959 -7.862 -4.115 1.00 89.44 71 PHE A O 1
ATOM 596 N N . PRO A 1 72 ? -1.506 -9.285 -2.424 1.00 81.81 72 PRO A N 1
ATOM 597 C CA . PRO A 1 72 ? -2.313 -10.377 -2.967 1.00 81.81 72 PRO A CA 1
ATOM 598 C C . PRO A 1 72 ? -3.817 -10.104 -2.846 1.00 81.81 72 PRO A C 1
ATOM 600 O O . PRO A 1 72 ? -4.598 -10.617 -3.646 1.00 81.81 72 PRO A O 1
ATOM 603 N N . ASP A 1 73 ? -4.209 -9.302 -1.855 1.00 84.25 73 ASP A N 1
ATOM 604 C CA . ASP A 1 73 ? -5.600 -8.961 -1.596 1.00 84.25 73 ASP A CA 1
ATOM 605 C C . ASP A 1 73 ? -6.038 -7.781 -2.479 1.00 84.25 73 ASP A C 1
ATOM 607 O O . ASP A 1 73 ? -5.386 -6.724 -2.454 1.00 84.25 73 ASP A O 1
ATOM 611 N N . PRO A 1 74 ? -7.158 -7.915 -3.219 1.00 85.38 74 PRO A N 1
ATOM 612 C CA . PRO A 1 74 ? -7.771 -6.804 -3.938 1.00 85.38 74 PRO A CA 1
ATOM 613 C C . PRO A 1 74 ? -8.046 -5.612 -3.019 1.00 85.38 74 PRO A C 1
ATOM 615 O O . PRO A 1 74 ? -8.196 -5.754 -1.802 1.00 85.38 74 PRO A O 1
ATOM 618 N N . HIS A 1 75 ? -8.115 -4.410 -3.590 1.00 88.44 75 HIS A N 1
ATOM 619 C CA . HIS A 1 75 ? -8.369 -3.201 -2.816 1.00 88.44 75 HIS A CA 1
ATOM 620 C C . HIS A 1 75 ? -9.854 -3.063 -2.450 1.00 88.44 75 HIS A C 1
ATOM 622 O O . HIS A 1 75 ? -10.580 -2.224 -2.973 1.00 88.44 75 HIS A O 1
ATOM 628 N N . THR A 1 76 ? -10.287 -3.871 -1.481 1.00 90.50 76 THR A N 1
ATOM 629 C CA . THR A 1 76 ? -11.694 -3.984 -1.074 1.00 90.50 76 THR A CA 1
ATOM 630 C C . THR A 1 76 ? -12.313 -2.650 -0.664 1.00 90.50 76 THR A C 1
ATOM 632 O O . THR A 1 76 ? -13.479 -2.411 -0.948 1.00 90.50 76 THR A O 1
ATOM 635 N N . ALA A 1 77 ? -11.555 -1.769 -0.003 1.00 92.38 77 ALA A N 1
ATOM 636 C CA . ALA A 1 77 ? -12.057 -0.466 0.430 1.00 92.38 77 ALA A CA 1
ATOM 637 C C . ALA A 1 77 ? -12.367 0.468 -0.756 1.00 92.38 77 ALA A C 1
ATOM 639 O O . ALA A 1 77 ? -13.400 1.138 -0.746 1.00 92.38 77 ALA A O 1
ATOM 640 N N . ARG A 1 78 ? -11.527 0.461 -1.802 1.00 94.06 78 ARG A N 1
ATOM 641 C CA . ARG A 1 78 ? -11.805 1.168 -3.062 1.00 94.06 78 ARG A CA 1
ATOM 642 C C . ARG A 1 78 ? -13.005 0.565 -3.772 1.00 94.06 78 ARG A C 1
ATOM 644 O O . ARG A 1 78 ? -13.885 1.313 -4.178 1.00 94.06 78 ARG A O 1
ATOM 651 N N . ASP A 1 79 ? -13.075 -0.759 -3.872 1.00 94.75 79 ASP A N 1
ATOM 652 C CA . ASP A 1 79 ? -14.194 -1.434 -4.537 1.00 94.75 79 ASP A CA 1
ATOM 653 C C . ASP A 1 79 ? -15.530 -1.111 -3.855 1.00 94.75 79 ASP A C 1
ATOM 655 O O . ASP A 1 79 ? -16.521 -0.841 -4.530 1.00 94.75 79 ASP A O 1
ATOM 659 N N . VAL A 1 80 ? -15.555 -1.060 -2.518 1.00 94.62 80 VAL A N 1
ATOM 660 C CA . VAL A 1 80 ? -16.730 -0.633 -1.745 1.00 94.62 80 VAL A CA 1
ATOM 661 C C . VAL A 1 80 ? -17.078 0.825 -2.038 1.00 94.62 80 VAL A C 1
ATOM 663 O O . VAL A 1 80 ? -18.241 1.119 -2.286 1.00 94.62 80 VAL A O 1
ATOM 666 N N . TYR A 1 81 ? -16.103 1.734 -2.054 1.00 94.94 81 TYR A N 1
ATOM 667 C CA . TYR A 1 81 ? -16.346 3.145 -2.366 1.00 94.94 81 TYR A CA 1
ATOM 668 C C . TYR A 1 81 ? -16.895 3.349 -3.788 1.00 94.94 81 TYR A C 1
ATOM 670 O O . TYR A 1 81 ? -17.913 4.011 -3.972 1.00 94.94 81 TYR A O 1
ATOM 678 N N . VAL A 1 82 ? -16.284 2.716 -4.792 1.00 94.25 82 VAL A N 1
ATOM 679 C CA . VAL A 1 82 ? -16.742 2.775 -6.190 1.00 94.25 82 VAL A CA 1
ATOM 680 C C . VAL A 1 82 ? -18.116 2.115 -6.344 1.00 94.25 82 VAL A C 1
ATOM 682 O O . VAL A 1 82 ? -18.975 2.610 -7.077 1.00 94.25 82 VAL A O 1
ATOM 685 N N . SER A 1 83 ? -18.369 1.026 -5.616 1.00 94.62 83 SER A N 1
ATOM 686 C CA . SER A 1 83 ? -19.696 0.416 -5.559 1.00 94.62 83 SER A CA 1
ATOM 687 C C . SER A 1 83 ? -20.722 1.375 -4.956 1.00 94.62 83 SER A C 1
ATOM 689 O O . SER A 1 83 ? -21.815 1.478 -5.493 1.00 94.62 83 SER A O 1
ATOM 691 N N . LEU A 1 84 ? -20.388 2.096 -3.883 1.00 94.31 84 LEU A N 1
ATOM 692 C CA . LEU A 1 84 ? -21.279 3.089 -3.275 1.00 94.31 84 LEU A CA 1
ATOM 693 C C . LEU A 1 84 ? -21.560 4.260 -4.221 1.00 94.31 84 LEU A C 1
ATOM 695 O O . LEU A 1 84 ? -22.681 4.758 -4.244 1.00 94.31 84 LEU A O 1
ATOM 699 N N . LEU A 1 85 ? -20.576 4.667 -5.025 1.00 92.81 85 LEU A N 1
ATOM 700 C CA . LEU A 1 85 ? -20.737 5.728 -6.019 1.00 92.81 85 LEU A CA 1
ATOM 701 C C . LEU A 1 85 ? -21.628 5.311 -7.201 1.00 92.81 85 LEU A C 1
ATOM 703 O O . LEU A 1 85 ? -22.265 6.154 -7.822 1.00 92.81 85 LEU A O 1
ATOM 707 N N . SER A 1 86 ? -21.677 4.013 -7.512 1.00 92.62 86 SER A N 1
ATOM 708 C CA . SER A 1 86 ? -22.484 3.455 -8.607 1.00 92.62 86 SER A CA 1
ATOM 709 C C . SER A 1 86 ? -23.886 2.992 -8.188 1.00 92.62 86 SER A C 1
ATOM 711 O O . SER A 1 86 ? -24.659 2.553 -9.040 1.00 92.62 86 SER A O 1
ATOM 713 N N . MET A 1 87 ? -24.235 3.084 -6.901 1.00 93.44 87 MET A N 1
ATOM 714 C CA . MET A 1 87 ? -25.573 2.756 -6.401 1.00 93.44 87 MET A CA 1
ATOM 715 C C . MET A 1 87 ? -26.594 3.861 -6.718 1.00 93.44 87 MET A C 1
ATOM 717 O O . MET A 1 87 ? -26.305 5.045 -6.573 1.00 93.44 87 MET A O 1
ATOM 721 N N . ASP A 1 88 ? -27.814 3.453 -7.084 1.00 88.50 88 ASP A N 1
ATOM 722 C CA . ASP A 1 88 ? -28.981 4.325 -7.275 1.00 88.50 88 ASP A CA 1
ATOM 723 C C . ASP A 1 88 ? -30.138 3.816 -6.387 1.00 88.50 88 ASP A C 1
ATOM 725 O O . ASP A 1 88 ? -30.546 2.658 -6.550 1.00 88.50 88 ASP A O 1
ATOM 729 N N . PRO A 1 89 ? -30.651 4.592 -5.405 1.00 86.69 89 PRO A N 1
ATOM 730 C CA . PRO A 1 89 ? -30.377 6.005 -5.112 1.00 86.69 89 PRO A CA 1
ATOM 731 C C . PRO A 1 89 ? -28.995 6.262 -4.484 1.00 86.69 89 PRO A C 1
ATOM 733 O O . PRO A 1 89 ? -28.473 5.394 -3.775 1.00 86.69 89 PRO A O 1
ATOM 736 N N . PRO A 1 90 ? -28.421 7.465 -4.681 1.00 83.81 90 PRO A N 1
ATOM 737 C CA . PRO A 1 90 ? -27.108 7.799 -4.149 1.00 83.81 90 PRO A CA 1
ATOM 738 C C . PRO A 1 90 ? -27.116 7.808 -2.608 1.00 83.81 90 PRO A C 1
ATOM 740 O O . PRO A 1 90 ? -28.046 8.349 -1.995 1.00 83.81 90 PRO A O 1
ATOM 743 N N . PRO A 1 91 ? -26.088 7.229 -1.957 1.00 90.88 91 PRO A N 1
ATOM 744 C CA . PRO A 1 91 ? -25.963 7.247 -0.505 1.00 90.88 91 PRO A CA 1
ATOM 745 C C . PRO A 1 91 ? -25.723 8.670 0.015 1.00 90.88 91 PRO A C 1
ATOM 747 O O . PRO A 1 91 ? -25.297 9.570 -0.709 1.00 90.88 91 PRO A O 1
ATOM 750 N N . SER A 1 92 ? -25.978 8.881 1.306 1.00 93.44 92 SER A N 1
ATOM 751 C CA . SER A 1 92 ? -25.756 10.187 1.923 1.00 93.44 92 SER A CA 1
ATOM 752 C C . SER A 1 92 ? -24.268 10.566 1.918 1.00 93.44 92 SER A C 1
ATOM 754 O O . SER A 1 92 ? -23.389 9.726 2.119 1.00 93.44 92 SER A O 1
ATOM 756 N N . GLN A 1 93 ? -23.982 11.859 1.746 1.00 92.25 93 GLN A N 1
ATOM 757 C CA . GLN A 1 93 ? -22.622 12.411 1.751 1.00 92.25 93 GLN A CA 1
ATOM 758 C C . GLN A 1 93 ? -21.723 11.914 2.908 1.00 92.25 93 GLN A C 1
ATOM 760 O O . GLN A 1 93 ? -20.589 11.524 2.629 1.00 92.25 93 GLN A O 1
ATOM 765 N N . PRO A 1 94 ? -22.168 11.846 4.185 1.00 94.88 94 PRO A N 1
ATOM 766 C CA . PRO A 1 94 ? -21.314 11.335 5.263 1.00 94.88 94 PRO A CA 1
ATOM 767 C C . PRO A 1 94 ? -20.915 9.862 5.092 1.00 94.88 94 PRO A C 1
ATOM 769 O O . PRO A 1 94 ? -19.844 9.474 5.551 1.00 94.88 94 PRO A O 1
ATOM 772 N N . VAL A 1 95 ? -21.729 9.040 4.419 1.00 95.50 95 VAL A N 1
ATOM 773 C CA . VAL A 1 95 ? -21.389 7.637 4.130 1.00 95.50 95 VAL A CA 1
ATOM 774 C C . VAL A 1 95 ? -20.279 7.556 3.083 1.00 95.50 95 VAL A C 1
ATOM 776 O O . VAL A 1 95 ? -19.350 6.769 3.251 1.00 95.50 95 VAL A O 1
ATOM 779 N N . LEU A 1 96 ? -20.325 8.400 2.048 1.00 94.25 96 LEU A N 1
ATOM 780 C CA . LEU A 1 96 ? -19.268 8.481 1.034 1.00 94.25 96 LEU A CA 1
ATOM 781 C C . LEU A 1 96 ? -17.946 8.969 1.631 1.00 94.25 96 LEU A C 1
ATOM 783 O O . LEU A 1 96 ? -16.902 8.372 1.381 1.00 94.25 96 LEU A O 1
ATOM 787 N N . VAL A 1 97 ? -17.999 9.988 2.491 1.00 94.75 97 VAL A N 1
ATOM 788 C CA . VAL A 1 97 ? -16.820 10.489 3.212 1.00 94.75 97 VAL A CA 1
ATOM 789 C C . VAL A 1 97 ? -16.238 9.418 4.140 1.00 94.75 97 VAL A C 1
ATOM 791 O O . VAL A 1 97 ? -15.024 9.228 4.177 1.00 94.75 97 VAL A O 1
ATOM 794 N N . ALA A 1 98 ? -17.081 8.675 4.862 1.00 95.44 98 ALA A N 1
ATOM 795 C CA . ALA A 1 98 ? -16.624 7.573 5.707 1.00 95.44 98 ALA A CA 1
ATOM 796 C C . ALA A 1 98 ? -15.980 6.442 4.885 1.00 95.44 98 ALA A C 1
ATOM 798 O O . ALA A 1 98 ? -14.958 5.887 5.292 1.00 95.44 98 ALA A O 1
ATOM 799 N N . ALA A 1 99 ? -16.543 6.121 3.718 1.00 96.19 99 ALA A N 1
ATOM 800 C CA . ALA A 1 99 ? -15.976 5.138 2.801 1.00 96.19 99 ALA A CA 1
ATOM 801 C C . ALA A 1 99 ? -14.632 5.604 2.213 1.00 96.19 99 ALA A C 1
ATOM 803 O O . ALA A 1 99 ? -13.685 4.816 2.176 1.00 96.19 99 ALA A O 1
ATOM 804 N N . LEU A 1 100 ? -14.507 6.883 1.841 1.00 96.31 100 LEU A N 1
ATOM 805 C CA . LEU A 1 100 ? -13.242 7.475 1.398 1.00 96.31 100 LEU A CA 1
ATOM 806 C C . LEU A 1 100 ? -12.182 7.430 2.509 1.00 96.31 100 LEU A C 1
ATOM 808 O O . LEU A 1 100 ? -11.032 7.077 2.256 1.00 96.31 100 LEU A O 1
ATOM 812 N N . LEU A 1 101 ? -12.565 7.710 3.758 1.00 96.12 101 LEU A N 1
ATOM 813 C CA . LEU A 1 101 ? -11.658 7.592 4.900 1.00 96.12 101 LEU A CA 1
ATOM 814 C C . LEU A 1 101 ? -11.206 6.139 5.117 1.00 96.12 101 LEU A C 1
ATOM 816 O O . LEU A 1 101 ? -10.028 5.897 5.367 1.00 96.12 101 LEU A O 1
ATOM 820 N N . ALA A 1 102 ? -12.104 5.160 4.973 1.00 95.31 102 ALA A N 1
ATOM 821 C CA . ALA A 1 102 ? -11.758 3.740 5.060 1.00 95.31 102 ALA A CA 1
ATOM 822 C C . ALA A 1 102 ? -10.806 3.291 3.930 1.00 95.31 102 ALA A C 1
ATOM 824 O O . ALA A 1 102 ? -9.897 2.482 4.166 1.00 95.31 102 ALA A O 1
ATOM 825 N N . ARG A 1 103 ? -10.971 3.845 2.719 1.00 95.94 103 ARG A N 1
ATOM 826 C CA . ARG A 1 103 ? -10.018 3.699 1.606 1.00 95.94 103 ARG A CA 1
ATOM 827 C C . ARG A 1 103 ? -8.649 4.258 2.001 1.00 95.94 103 ARG A C 1
ATOM 829 O O . ARG A 1 103 ? -7.689 3.491 2.055 1.00 95.94 103 ARG A O 1
ATOM 836 N N . ALA A 1 104 ? -8.594 5.513 2.450 1.00 97.06 104 ALA A N 1
ATOM 837 C CA . ALA A 1 104 ? -7.364 6.164 2.902 1.00 97.06 104 ALA A CA 1
ATOM 838 C C . ALA A 1 104 ? -6.662 5.407 4.049 1.00 97.06 104 ALA A C 1
ATOM 840 O O . ALA A 1 104 ? -5.441 5.275 4.049 1.00 97.06 104 ALA A O 1
ATOM 841 N N . MET A 1 105 ? -7.400 4.851 5.016 1.00 95.88 105 MET A N 1
ATOM 842 C CA . MET A 1 105 ? -6.830 4.028 6.097 1.00 95.88 105 MET A CA 1
ATOM 843 C C . MET A 1 105 ? -6.139 2.767 5.567 1.00 95.88 105 MET A C 1
ATOM 845 O O . MET A 1 105 ? -5.082 2.372 6.068 1.00 95.88 105 MET A O 1
ATOM 849 N N . THR A 1 106 ? -6.723 2.132 4.549 1.00 95.12 106 THR A N 1
ATOM 850 C CA . THR A 1 106 ? -6.138 0.952 3.901 1.00 95.12 106 THR A CA 1
ATOM 851 C C . THR A 1 106 ? -4.851 1.322 3.167 1.00 95.12 106 THR A C 1
ATOM 853 O O . THR A 1 106 ? -3.860 0.595 3.267 1.00 95.12 106 THR A O 1
ATOM 856 N N . ASP A 1 107 ? -4.825 2.477 2.507 1.00 95.38 107 ASP A N 1
ATOM 857 C CA . ASP A 1 107 ? -3.637 2.984 1.821 1.00 95.38 107 ASP A CA 1
ATOM 858 C C . ASP A 1 107 ? -2.522 3.360 2.803 1.00 95.38 107 ASP A C 1
ATOM 860 O O . ASP A 1 107 ? -1.368 2.976 2.603 1.00 95.38 107 ASP A O 1
ATOM 864 N N . VAL A 1 108 ? -2.864 3.988 3.937 1.00 95.88 108 VAL A N 1
ATOM 865 C CA . VAL A 1 108 ? -1.916 4.265 5.032 1.00 95.88 108 VAL A CA 1
ATOM 866 C C . VAL A 1 108 ? -1.326 2.964 5.599 1.00 95.88 108 VAL A C 1
ATOM 868 O O . VAL A 1 108 ? -0.123 2.856 5.848 1.00 95.88 108 VAL A O 1
ATOM 871 N N . LYS A 1 109 ? -2.145 1.922 5.764 1.00 94.69 109 LYS A N 1
ATOM 872 C CA . LYS A 1 109 ? -1.660 0.606 6.203 1.00 94.69 109 LYS A CA 1
ATOM 873 C C . LYS A 1 109 ? -0.677 0.003 5.192 1.00 94.69 109 LYS A C 1
ATOM 875 O O . LYS A 1 109 ? 0.354 -0.552 5.581 1.00 94.69 109 LYS A O 1
ATOM 880 N N . ARG A 1 110 ? -0.972 0.133 3.897 1.00 94.94 110 ARG A N 1
ATOM 881 C CA . ARG A 1 110 ? -0.123 -0.365 2.807 1.00 94.94 110 ARG A CA 1
ATOM 882 C C . ARG A 1 110 ? 1.198 0.401 2.698 1.00 94.94 110 ARG A C 1
ATOM 884 O O . ARG A 1 110 ? 2.233 -0.248 2.564 1.00 94.94 110 ARG A O 1
ATOM 891 N N . ILE A 1 111 ? 1.212 1.731 2.841 1.00 95.38 111 ILE A N 1
ATOM 892 C CA . ILE A 1 111 ? 2.463 2.515 2.813 1.00 95.38 111 ILE A CA 1
ATOM 893 C C . ILE A 1 111 ? 3.374 2.181 3.998 1.00 95.38 111 ILE A C 1
ATOM 895 O O . ILE A 1 111 ? 4.585 2.067 3.812 1.00 95.38 111 ILE A O 1
ATOM 899 N N . ILE A 1 112 ? 2.828 1.961 5.201 1.00 94.50 112 ILE A N 1
ATOM 900 C CA . ILE A 1 112 ? 3.628 1.530 6.361 1.00 94.50 112 ILE A CA 1
ATOM 901 C C . ILE A 1 112 ? 4.311 0.192 6.045 1.00 94.50 112 ILE A C 1
ATOM 903 O O . ILE A 1 112 ? 5.531 0.076 6.172 1.00 94.50 112 ILE A O 1
ATOM 907 N N . SER A 1 113 ? 3.553 -0.775 5.520 1.00 94.12 113 SER A N 1
ATOM 908 C CA . SER A 1 113 ? 4.085 -2.084 5.123 1.00 94.12 113 SER A CA 1
ATOM 909 C C . SER A 1 113 ? 5.128 -2.000 3.994 1.00 94.12 113 SER A C 1
ATOM 911 O O . SER A 1 113 ? 6.162 -2.675 4.050 1.00 94.12 113 SER A O 1
ATOM 913 N N . LEU A 1 114 ? 4.922 -1.144 2.985 1.00 95.31 114 LEU A N 1
ATOM 914 C CA . LEU A 1 114 ? 5.903 -0.918 1.914 1.00 95.31 114 LEU A CA 1
ATOM 915 C C . LEU A 1 114 ? 7.198 -0.305 2.443 1.00 95.31 114 LEU A C 1
ATOM 917 O O . LEU A 1 114 ? 8.285 -0.725 2.056 1.00 95.31 114 LEU A O 1
ATOM 921 N N . LYS A 1 115 ? 7.113 0.659 3.362 1.00 95.31 115 LYS A N 1
ATOM 922 C CA . LYS A 1 115 ? 8.300 1.292 3.949 1.00 95.31 115 LYS A CA 1
ATOM 923 C C . LYS A 1 115 ? 9.115 0.306 4.781 1.00 95.31 115 LYS A C 1
ATOM 925 O O . LYS A 1 115 ? 10.340 0.282 4.659 1.00 95.31 115 LYS A O 1
ATOM 930 N N . GLU A 1 116 ? 8.455 -0.523 5.583 1.00 94.81 116 GLU A N 1
ATOM 931 C CA . GLU A 1 116 ? 9.110 -1.577 6.367 1.00 94.81 116 GLU A CA 1
ATOM 932 C C . GLU A 1 116 ? 9.772 -2.625 5.465 1.00 94.81 116 GLU A C 1
ATOM 934 O O . GLU A 1 116 ? 10.953 -2.946 5.635 1.00 94.81 116 GLU A O 1
ATOM 939 N N . SER A 1 117 ? 9.045 -3.111 4.456 1.00 93.94 117 SER A N 1
ATOM 940 C CA . SER A 1 117 ? 9.575 -4.092 3.508 1.00 93.94 117 SER A CA 1
ATOM 941 C C . SER A 1 117 ? 10.721 -3.532 2.669 1.00 93.94 117 SER A C 1
ATOM 943 O O . SER A 1 117 ? 11.715 -4.229 2.501 1.00 93.94 117 SER A O 1
ATOM 945 N N . LYS A 1 118 ? 10.675 -2.266 2.233 1.00 94.50 118 LYS A N 1
ATOM 946 C CA . LYS A 1 118 ? 11.768 -1.605 1.496 1.00 94.50 118 LYS A CA 1
ATOM 947 C C . LYS A 1 118 ? 13.072 -1.602 2.292 1.00 94.50 118 LYS A C 1
ATOM 949 O O . LYS A 1 118 ? 14.119 -1.969 1.759 1.00 94.50 118 LYS A O 1
ATOM 954 N N . GLN A 1 119 ? 13.009 -1.249 3.578 1.00 93.88 119 GLN A N 1
ATOM 955 C CA . GLN A 1 119 ? 14.179 -1.251 4.465 1.00 93.88 119 GLN A CA 1
ATOM 956 C C . GLN A 1 119 ? 14.727 -2.666 4.695 1.00 93.88 119 GLN A C 1
ATOM 958 O O . GLN A 1 119 ? 15.939 -2.887 4.642 1.00 93.88 119 GLN A O 1
ATOM 963 N N . ALA A 1 120 ? 13.854 -3.652 4.910 1.00 93.00 120 ALA A N 1
ATOM 964 C CA . ALA A 1 120 ? 14.271 -5.045 5.055 1.00 93.00 120 ALA A CA 1
ATOM 965 C C . ALA A 1 120 ? 14.893 -5.595 3.757 1.00 93.00 120 ALA A C 1
ATOM 967 O O . ALA A 1 120 ? 15.933 -6.255 3.788 1.00 93.00 120 ALA A O 1
ATOM 968 N N . LEU A 1 121 ? 14.294 -5.277 2.609 1.00 93.56 121 LEU A N 1
ATOM 969 C CA . LEU A 1 121 ? 14.680 -5.797 1.304 1.00 93.56 121 LEU A CA 1
ATOM 970 C C . LEU A 1 121 ? 16.027 -5.246 0.835 1.00 93.56 121 LEU A C 1
ATOM 972 O O . LEU A 1 121 ? 16.835 -6.018 0.326 1.00 93.56 121 LEU A O 1
ATOM 976 N N . MET A 1 122 ? 16.326 -3.965 1.084 1.00 92.31 122 MET A N 1
ATOM 977 C CA . MET A 1 122 ? 17.652 -3.402 0.786 1.00 92.31 122 MET A CA 1
ATOM 978 C C . MET A 1 122 ? 18.774 -4.161 1.504 1.00 92.31 122 MET A C 1
ATOM 980 O O . MET A 1 122 ? 19.803 -4.467 0.902 1.00 92.31 122 MET A O 1
ATOM 984 N N . ASN A 1 123 ? 18.558 -4.529 2.770 1.00 92.81 123 ASN A N 1
ATOM 985 C CA . ASN A 1 123 ? 19.528 -5.303 3.543 1.00 92.81 123 ASN A CA 1
ATOM 986 C C . ASN A 1 123 ? 19.702 -6.735 3.012 1.00 92.81 123 ASN A C 1
ATOM 988 O O . ASN A 1 123 ? 20.799 -7.291 3.073 1.00 92.81 123 ASN A O 1
ATOM 992 N N . LEU A 1 124 ? 18.630 -7.356 2.513 1.00 93.06 124 LEU A N 1
ATOM 993 C CA . LEU A 1 124 ? 18.676 -8.702 1.934 1.00 93.06 124 LEU A CA 1
ATOM 994 C C . LEU A 1 124 ? 19.297 -8.711 0.529 1.00 93.06 124 LEU A C 1
ATOM 996 O O . LEU A 1 124 ? 20.024 -9.648 0.196 1.00 93.06 124 LEU A O 1
ATOM 1000 N N . LEU A 1 125 ? 19.060 -7.661 -0.261 1.00 92.31 125 LEU A N 1
ATOM 1001 C CA . LEU A 1 125 ? 19.604 -7.494 -1.608 1.00 92.31 125 LEU A CA 1
ATOM 1002 C C . LEU A 1 125 ? 21.128 -7.341 -1.577 1.00 92.31 125 LEU A C 1
ATOM 1004 O O . LEU A 1 125 ? 21.825 -8.018 -2.327 1.00 92.31 125 LEU A O 1
ATOM 1008 N N . GLN A 1 126 ? 21.661 -6.543 -0.644 1.00 91.44 126 GLN A N 1
ATOM 1009 C CA . GLN A 1 126 ? 23.113 -6.406 -0.441 1.00 91.44 126 GLN A CA 1
ATOM 1010 C C . GLN A 1 126 ? 23.797 -7.737 -0.091 1.00 91.44 126 GLN A C 1
ATOM 1012 O O . GLN A 1 126 ? 24.971 -7.928 -0.393 1.00 91.44 126 GLN A O 1
ATOM 1017 N N . LYS A 1 127 ? 23.065 -8.670 0.529 1.00 93.75 127 LYS A N 1
ATOM 1018 C CA . LYS A 1 127 ? 23.553 -10.015 0.870 1.00 93.75 127 LYS A CA 1
ATOM 1019 C C . LYS A 1 127 ? 23.383 -11.029 -0.266 1.00 93.75 127 LYS A C 1
ATOM 1021 O O . LYS A 1 127 ? 23.797 -12.172 -0.107 1.00 93.75 127 LYS A O 1
ATOM 1026 N N . GLY A 1 128 ? 22.745 -10.647 -1.376 1.00 92.31 128 GLY A N 1
ATOM 1027 C CA . GLY A 1 128 ? 22.462 -11.537 -2.505 1.00 92.31 128 GLY A CA 1
ATOM 1028 C C . GLY A 1 128 ? 21.463 -12.659 -2.194 1.00 92.31 128 GLY A C 1
ATOM 1029 O O . GLY A 1 128 ? 21.384 -13.624 -2.946 1.00 92.31 128 GLY A O 1
ATOM 1030 N N . LEU A 1 129 ? 20.705 -12.560 -1.093 1.00 92.44 129 LEU A N 1
ATOM 1031 C CA . LEU A 1 129 ? 19.743 -13.593 -0.674 1.00 92.44 129 LEU A CA 1
ATOM 1032 C C . LEU A 1 129 ? 18.396 -13.493 -1.407 1.00 92.44 129 LEU A C 1
ATOM 1034 O O . LEU A 1 129 ? 17.551 -14.374 -1.271 1.00 92.44 129 LEU A O 1
ATOM 1038 N N . VAL A 1 130 ? 18.177 -12.406 -2.149 1.00 92.94 130 VAL A N 1
ATOM 1039 C CA . VAL A 1 130 ? 16.920 -12.078 -2.824 1.00 92.94 130 VAL A CA 1
ATOM 1040 C C . VAL A 1 130 ? 17.209 -11.615 -4.250 1.00 92.94 130 VAL A C 1
ATOM 1042 O O . VAL A 1 130 ? 18.201 -10.932 -4.490 1.00 92.94 130 VAL A O 1
ATOM 1045 N N . GLY A 1 131 ? 16.341 -11.991 -5.194 1.00 88.88 131 GLY A N 1
ATOM 1046 C CA . GLY A 1 131 ? 16.448 -11.579 -6.593 1.00 88.88 131 GLY A CA 1
ATOM 1047 C C . GLY A 1 131 ? 16.023 -10.128 -6.835 1.00 88.88 131 GLY A C 1
ATOM 1048 O O . GLY A 1 131 ? 15.111 -9.621 -6.184 1.00 88.88 131 GLY A O 1
ATOM 1049 N N . ASP A 1 132 ? 16.645 -9.495 -7.832 1.00 88.94 132 ASP A N 1
ATOM 1050 C CA . ASP A 1 132 ? 16.372 -8.107 -8.246 1.00 88.94 132 ASP A CA 1
ATOM 1051 C C . ASP A 1 132 ? 14.918 -7.897 -8.707 1.00 88.94 132 ASP A C 1
ATOM 1053 O O . ASP A 1 132 ? 14.311 -6.858 -8.479 1.00 88.94 132 ASP A O 1
ATOM 1057 N N . GLU A 1 133 ? 14.289 -8.948 -9.239 1.00 89.31 133 GLU A N 1
ATOM 1058 C CA . GLU A 1 133 ? 12.872 -8.931 -9.605 1.00 89.31 133 GLU A CA 1
ATOM 1059 C C . GLU A 1 133 ? 11.960 -8.532 -8.427 1.00 89.31 133 GLU A C 1
ATOM 1061 O O . GLU A 1 133 ? 10.990 -7.800 -8.612 1.00 89.31 133 GLU A O 1
ATOM 1066 N N . LEU A 1 134 ? 12.252 -8.984 -7.200 1.00 90.56 134 LEU A N 1
ATOM 1067 C CA . LEU A 1 134 ? 11.429 -8.635 -6.037 1.00 90.56 134 LEU A CA 1
ATOM 1068 C C . LEU A 1 134 ? 11.573 -7.153 -5.675 1.00 90.56 134 LEU A C 1
ATOM 1070 O O . LEU A 1 134 ? 10.612 -6.527 -5.230 1.00 90.56 134 LEU A O 1
ATOM 1074 N N . TRP A 1 135 ? 12.764 -6.596 -5.889 1.00 90.12 135 TRP A N 1
ATOM 1075 C CA . TRP A 1 135 ? 13.032 -5.178 -5.701 1.00 90.12 135 TRP A CA 1
ATOM 1076 C C . TRP A 1 135 ? 12.295 -4.332 -6.747 1.00 90.12 135 TRP A C 1
ATOM 1078 O O . TRP A 1 135 ? 11.595 -3.388 -6.385 1.00 90.12 135 TRP A O 1
ATOM 1088 N N . GLU A 1 136 ? 12.346 -4.722 -8.023 1.00 89.94 136 GLU A N 1
ATOM 1089 C CA . GLU A 1 136 ? 11.567 -4.084 -9.092 1.00 89.94 136 GLU A CA 1
ATOM 1090 C C . GLU A 1 136 ? 10.057 -4.130 -8.808 1.00 89.94 136 GLU A C 1
ATOM 1092 O O . GLU A 1 136 ? 9.365 -3.124 -8.970 1.00 89.94 136 GLU A O 1
ATOM 1097 N N . ARG A 1 137 ? 9.542 -5.269 -8.325 1.00 91.06 137 ARG A N 1
ATOM 1098 C CA . ARG A 1 137 ? 8.136 -5.432 -7.915 1.00 91.06 137 ARG A CA 1
ATOM 1099 C C . ARG A 1 137 ? 7.734 -4.470 -6.802 1.00 91.06 137 ARG A C 1
ATOM 1101 O O . ARG A 1 137 ? 6.666 -3.871 -6.884 1.00 91.06 137 ARG A O 1
ATOM 1108 N N . LEU A 1 138 ? 8.583 -4.305 -5.788 1.00 93.00 138 LEU A N 1
ATOM 1109 C CA . LEU A 1 138 ? 8.334 -3.369 -4.693 1.00 93.00 138 LEU A CA 1
ATOM 1110 C C . LEU A 1 138 ? 8.282 -1.921 -5.199 1.00 93.00 138 LEU A C 1
ATOM 1112 O O . LEU A 1 138 ? 7.385 -1.177 -4.818 1.00 93.00 138 LEU A O 1
ATOM 1116 N N . LEU A 1 139 ? 9.192 -1.531 -6.097 1.00 92.25 139 LEU A N 1
ATOM 1117 C CA . LEU A 1 139 ? 9.193 -0.190 -6.696 1.00 92.25 139 LEU A CA 1
ATOM 1118 C C . LEU A 1 139 ? 7.976 0.061 -7.595 1.00 92.25 139 LEU A C 1
ATOM 1120 O O . LEU A 1 139 ? 7.495 1.189 -7.683 1.00 92.25 139 LEU A O 1
ATOM 1124 N N . MET A 1 140 ? 7.484 -0.968 -8.285 1.00 91.75 140 MET A N 1
ATOM 1125 C CA . MET A 1 140 ? 6.241 -0.875 -9.052 1.00 91.75 140 MET A CA 1
ATOM 1126 C C . MET A 1 140 ? 5.035 -0.674 -8.131 1.00 91.75 140 MET A C 1
ATOM 1128 O O . MET A 1 140 ? 4.219 0.200 -8.404 1.00 91.75 140 MET A O 1
ATOM 1132 N N . ALA A 1 141 ? 4.963 -1.414 -7.024 1.00 93.75 141 ALA A N 1
ATOM 1133 C CA . ALA A 1 141 ? 3.898 -1.269 -6.035 1.00 93.75 141 ALA A CA 1
ATOM 1134 C C . ALA A 1 141 ? 3.931 0.082 -5.303 1.00 93.75 141 ALA A C 1
ATOM 1136 O O . ALA A 1 141 ? 2.880 0.625 -4.986 1.00 93.75 141 ALA A O 1
ATOM 1137 N N . GLU A 1 142 ? 5.121 0.645 -5.062 1.00 93.56 142 GLU A N 1
ATOM 1138 C CA . GLU A 1 142 ? 5.279 2.005 -4.524 1.00 93.56 142 GLU A CA 1
ATOM 1139 C C . GLU A 1 142 ? 4.641 3.034 -5.464 1.00 93.56 142 GLU A C 1
ATOM 1141 O O . GLU A 1 142 ? 3.816 3.827 -5.028 1.00 93.56 142 GLU A O 1
ATOM 1146 N N . LYS A 1 143 ? 4.923 2.949 -6.769 1.00 94.44 143 LYS A N 1
ATOM 1147 C CA . LYS A 1 143 ? 4.322 3.845 -7.770 1.00 94.44 143 LYS A CA 1
ATOM 1148 C C . LYS A 1 143 ? 2.816 3.654 -7.918 1.00 94.44 143 LYS A C 1
ATOM 1150 O O . LYS A 1 143 ? 2.103 4.632 -8.097 1.00 94.44 143 LYS A O 1
ATOM 1155 N N . GLU A 1 144 ? 2.341 2.411 -7.895 1.00 92.75 144 GLU A N 1
ATOM 1156 C CA . GLU A 1 144 ? 0.907 2.103 -7.949 1.00 92.75 144 GLU A CA 1
ATOM 1157 C C . GLU A 1 144 ? 0.177 2.720 -6.751 1.00 92.75 144 GLU A C 1
ATOM 1159 O O . GLU A 1 144 ? -0.848 3.375 -6.920 1.00 92.75 144 GLU A O 1
ATOM 1164 N N . LEU A 1 145 ? 0.756 2.596 -5.555 1.00 94.00 145 LEU A N 1
ATOM 1165 C CA . LEU A 1 145 ? 0.208 3.203 -4.351 1.00 94.00 145 LEU A CA 1
ATOM 1166 C C . LEU A 1 145 ? 0.300 4.738 -4.382 1.00 94.00 145 LEU A C 1
ATOM 1168 O O . LEU A 1 145 ? -0.644 5.394 -3.964 1.00 94.00 145 LEU A O 1
ATOM 1172 N N . ASP A 1 146 ? 1.367 5.336 -4.916 1.00 95.62 146 ASP A N 1
ATOM 1173 C CA . ASP A 1 146 ? 1.461 6.798 -5.065 1.00 95.62 146 ASP A CA 1
ATOM 1174 C C . ASP A 1 146 ? 0.345 7.362 -5.963 1.00 95.62 146 ASP A C 1
ATOM 1176 O O . ASP A 1 146 ? -0.202 8.431 -5.682 1.00 95.62 146 ASP A O 1
ATOM 1180 N N . VAL A 1 147 ? -0.024 6.631 -7.023 1.00 95.81 147 VAL A N 1
ATOM 1181 C CA . VAL A 1 147 ? -1.164 6.989 -7.879 1.00 95.81 147 VAL A CA 1
ATOM 1182 C C . VAL A 1 147 ? -2.464 6.931 -7.076 1.00 95.81 147 VAL A C 1
ATOM 1184 O O . VAL A 1 147 ? -3.190 7.923 -7.054 1.00 95.81 147 VAL A O 1
ATOM 1187 N N . GLU A 1 148 ? -2.717 5.841 -6.349 1.00 94.50 148 GLU A N 1
ATOM 1188 C CA . GLU A 1 148 ? -3.889 5.708 -5.465 1.00 94.50 148 GLU A CA 1
ATOM 1189 C C . GLU A 1 148 ? -3.981 6.848 -4.440 1.00 94.50 148 GLU A C 1
ATOM 1191 O O . GLU A 1 148 ? -5.037 7.458 -4.276 1.00 94.50 148 GLU A O 1
ATOM 1196 N N . LEU A 1 149 ? -2.866 7.199 -3.792 1.00 95.56 149 LEU A N 1
ATOM 1197 C CA . LEU A 1 149 ? -2.802 8.307 -2.835 1.00 95.56 149 LEU A CA 1
ATOM 1198 C C . LEU A 1 149 ? -3.163 9.642 -3.491 1.00 95.56 149 LEU A C 1
ATOM 1200 O O . LEU A 1 149 ? -3.885 10.446 -2.900 1.00 95.56 149 LEU A O 1
ATOM 1204 N N . SER A 1 150 ? -2.665 9.887 -4.705 1.00 96.62 150 SER A N 1
ATOM 1205 C CA . SER A 1 150 ? -2.982 11.108 -5.446 1.00 96.62 150 SER A CA 1
ATOM 1206 C C . SER A 1 150 ? -4.455 11.174 -5.864 1.00 96.62 150 SER A C 1
ATOM 1208 O O . SER A 1 150 ? -5.052 12.246 -5.783 1.00 96.62 150 SER A O 1
ATOM 1210 N N . GLU A 1 151 ? -5.061 10.037 -6.225 1.00 95.94 151 GLU A N 1
ATOM 1211 C CA . GLU A 1 151 ? -6.493 9.931 -6.530 1.00 95.94 151 GLU A CA 1
ATOM 1212 C C . GLU A 1 151 ? -7.339 10.224 -5.285 1.00 95.94 151 GLU A C 1
ATOM 1214 O O . GLU A 1 151 ? -8.220 11.077 -5.329 1.00 95.94 151 GLU A O 1
ATOM 1219 N N . VAL A 1 152 ? -7.027 9.601 -4.144 1.00 96.75 152 VAL A N 1
ATOM 1220 C CA . VAL A 1 152 ? -7.741 9.830 -2.875 1.00 96.75 152 VAL A CA 1
ATOM 1221 C C . VAL A 1 152 ? -7.610 11.280 -2.402 1.00 96.75 152 VAL A C 1
ATOM 1223 O O . VAL A 1 152 ? -8.580 11.852 -1.906 1.00 96.75 152 VAL A O 1
ATOM 1226 N N . ALA A 1 153 ? -6.438 11.901 -2.567 1.00 96.88 153 ALA A N 1
ATOM 1227 C CA . ALA A 1 153 ? -6.243 13.313 -2.240 1.00 96.88 153 ALA A CA 1
ATOM 1228 C C . ALA A 1 153 ? -7.102 14.233 -3.119 1.00 96.88 153 ALA A C 1
ATOM 1230 O O . ALA A 1 153 ? -7.691 15.186 -2.609 1.00 96.88 153 ALA A O 1
ATOM 1231 N N . ALA A 1 154 ? -7.180 13.946 -4.422 1.00 97.00 154 ALA A N 1
ATOM 1232 C CA . ALA A 1 154 ? -7.999 14.705 -5.360 1.00 97.00 154 ALA A CA 1
ATOM 1233 C C . ALA A 1 154 ? -9.499 14.540 -5.068 1.00 97.00 154 ALA A C 1
ATOM 1235 O O . ALA A 1 154 ? -10.220 15.533 -5.016 1.00 97.00 154 ALA A O 1
ATOM 1236 N N . GLU A 1 155 ? -9.953 13.312 -4.798 1.00 95.44 155 GLU A N 1
ATOM 1237 C CA . GLU A 1 155 ? -11.338 13.025 -4.402 1.00 95.44 155 GLU A CA 1
ATOM 1238 C C . GLU A 1 155 ? -11.704 13.728 -3.083 1.00 95.44 155 GLU A C 1
ATOM 1240 O O . GLU A 1 155 ? -12.788 14.288 -2.948 1.00 95.44 155 GLU A O 1
ATOM 1245 N N . ALA A 1 156 ? -10.798 13.754 -2.102 1.00 96.88 156 ALA A N 1
ATOM 1246 C CA . ALA A 1 156 ? -11.027 14.452 -0.838 1.00 96.88 156 ALA A CA 1
ATOM 1247 C C . ALA A 1 156 ? -11.191 15.970 -1.024 1.00 96.88 156 ALA A C 1
ATOM 1249 O O . ALA A 1 156 ? -12.026 16.580 -0.355 1.00 96.88 156 ALA A O 1
ATOM 1250 N N . GLU A 1 157 ? -10.420 16.566 -1.936 1.00 96.38 157 GLU A N 1
ATOM 1251 C CA . GLU A 1 157 ? -10.506 17.992 -2.265 1.00 96.38 157 GLU A CA 1
ATOM 1252 C C . GLU A 1 157 ? -11.840 18.353 -2.941 1.00 96.38 157 GLU A C 1
ATOM 1254 O O . GLU A 1 157 ? -12.367 19.444 -2.723 1.00 96.38 157 GLU A O 1
ATOM 1259 N N . GLU A 1 158 ? -12.420 17.424 -3.710 1.00 94.62 158 GLU A N 1
ATOM 1260 C CA . GLU A 1 158 ? -13.751 17.580 -4.309 1.00 94.62 158 GLU A CA 1
ATOM 1261 C C . GLU A 1 158 ? -14.861 17.624 -3.248 1.00 94.62 158 GLU A C 1
ATOM 1263 O O . GLU A 1 158 ? -15.806 18.405 -3.373 1.00 94.62 158 GLU A O 1
ATOM 1268 N N . TYR A 1 159 ? -14.738 16.847 -2.165 1.00 93.00 159 TYR A N 1
ATOM 1269 C CA . TYR A 1 159 ? -15.701 16.893 -1.060 1.00 93.00 159 TYR A CA 1
ATOM 1270 C C . TYR A 1 159 ? -15.586 18.166 -0.217 1.00 93.00 159 TYR A C 1
ATOM 1272 O O . TYR A 1 159 ? -16.606 18.699 0.228 1.00 93.00 159 TYR A O 1
ATOM 1280 N N . SER A 1 160 ? -14.366 18.637 0.049 1.00 92.94 160 SER A N 1
ATOM 1281 C CA . SER A 1 160 ? -14.123 19.892 0.761 1.00 92.94 160 SER A CA 1
ATOM 1282 C C . SER A 1 160 ? -12.722 20.424 0.489 1.00 92.94 160 SER A C 1
ATOM 1284 O O . SER A 1 160 ? -11.730 19.703 0.572 1.00 92.94 160 SER A O 1
ATOM 1286 N N . GLN A 1 161 ? -12.631 21.739 0.302 1.00 95.12 161 GLN A N 1
ATOM 1287 C CA . GLN A 1 161 ? -11.357 22.420 0.095 1.00 95.12 161 GLN A CA 1
ATOM 1288 C C . GLN A 1 161 ? -10.396 22.196 1.276 1.00 95.12 161 GLN A C 1
ATOM 1290 O O . GLN A 1 161 ? -10.783 22.305 2.444 1.00 95.12 161 GLN A O 1
ATOM 1295 N N . GLY A 1 162 ? -9.136 21.884 0.975 1.00 93.38 162 GLY A N 1
ATOM 1296 C CA . GLY A 1 162 ? -8.056 21.631 1.927 1.00 93.38 162 GLY A CA 1
ATOM 1297 C C . GLY A 1 162 ? -8.030 20.224 2.535 1.00 93.38 162 GLY A C 1
ATOM 1298 O O . GLY A 1 162 ? -7.059 19.888 3.224 1.00 93.38 162 GLY A O 1
ATOM 1299 N N . TRP A 1 163 ? -9.039 19.380 2.292 1.00 94.81 163 TRP A N 1
ATOM 1300 C CA . TRP A 1 163 ? -9.107 18.040 2.886 1.00 94.81 163 TRP A CA 1
ATOM 1301 C C . TRP A 1 163 ? -8.094 17.067 2.290 1.00 94.81 163 TRP A C 1
ATOM 1303 O O . TRP A 1 163 ? -7.619 16.193 3.018 1.00 94.81 163 TRP A O 1
ATOM 1313 N N . GLY A 1 164 ? -7.680 17.249 1.032 1.00 94.69 164 GLY A N 1
ATOM 1314 C CA . GLY A 1 164 ? -6.677 16.385 0.403 1.00 94.69 164 GLY A CA 1
ATOM 1315 C C . GLY A 1 164 ? -5.343 16.353 1.158 1.00 94.69 164 GLY A C 1
ATOM 1316 O O . GLY A 1 164 ? -4.676 15.323 1.208 1.00 94.69 164 GLY A O 1
ATOM 1317 N N . SER A 1 165 ? -4.978 17.452 1.826 1.00 94.75 165 SER A N 1
ATOM 1318 C CA . SER A 1 165 ? -3.741 17.535 2.617 1.00 94.75 165 SER A CA 1
ATOM 1319 C C . SER A 1 165 ? -3.841 16.892 4.008 1.00 94.75 165 SER A C 1
ATOM 1321 O O . SER A 1 165 ? -2.834 16.450 4.561 1.00 94.75 165 SER A O 1
ATOM 1323 N N . VAL A 1 166 ? -5.049 16.824 4.579 1.00 96.44 166 VAL A N 1
ATOM 1324 C CA . VAL A 1 166 ? -5.283 16.412 5.974 1.00 96.44 166 VAL A CA 1
ATOM 1325 C C . VAL A 1 166 ? -5.796 14.971 6.072 1.00 96.44 166 VAL A C 1
ATOM 1327 O O . VAL A 1 166 ? -5.551 14.303 7.080 1.00 96.44 166 VAL A O 1
ATOM 1330 N N . ILE A 1 167 ? -6.452 14.452 5.027 1.00 96.62 167 ILE A N 1
ATOM 1331 C CA . ILE A 1 167 ? -7.117 13.140 5.033 1.00 96.62 167 ILE A CA 1
ATOM 1332 C C . ILE A 1 167 ? -6.193 12.001 5.471 1.00 96.62 167 ILE A C 1
ATOM 1334 O O . ILE A 1 167 ? -6.591 11.179 6.292 1.00 96.62 167 ILE A O 1
ATOM 1338 N N . PHE A 1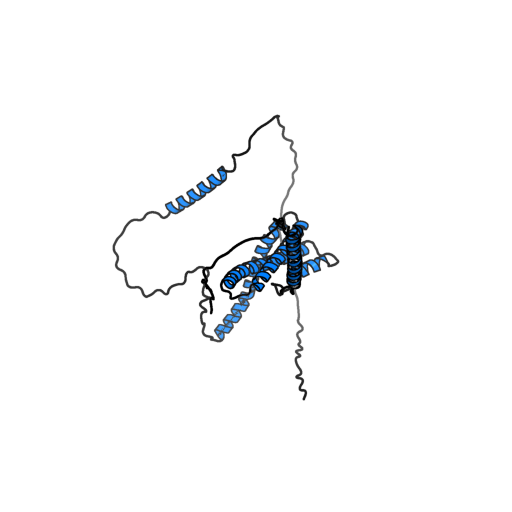 168 ? -4.941 11.977 5.010 1.00 97.25 168 PHE A N 1
ATOM 1339 C CA . PHE A 1 168 ? -3.995 10.921 5.379 1.00 97.25 168 PHE A CA 1
ATOM 1340 C C . PHE A 1 168 ? -3.488 11.033 6.820 1.00 97.25 168 PHE A C 1
ATOM 1342 O O . PHE A 1 168 ? -3.197 10.011 7.441 1.00 97.25 168 PHE A O 1
ATOM 1349 N N . SER A 1 169 ? -3.426 12.245 7.383 1.00 96.75 169 SER A N 1
ATOM 1350 C CA . SER A 1 169 ? -3.120 12.436 8.807 1.00 96.75 169 SER A CA 1
ATOM 1351 C C . SER A 1 169 ? -4.242 11.863 9.669 1.00 96.75 169 SER A C 1
ATOM 1353 O O . SER A 1 169 ? -3.988 11.056 10.561 1.00 96.75 169 SER A O 1
ATOM 1355 N N . ILE A 1 170 ? -5.492 12.211 9.342 1.00 96.69 170 ILE A N 1
ATOM 1356 C CA . ILE A 1 170 ? -6.681 11.697 10.036 1.00 96.69 170 ILE A CA 1
ATOM 1357 C C . ILE A 1 170 ? -6.775 10.177 9.872 1.00 96.69 170 ILE A C 1
ATOM 1359 O O . ILE A 1 170 ? -7.007 9.463 10.844 1.00 96.69 170 ILE A O 1
ATOM 1363 N N . ALA A 1 171 ? -6.546 9.658 8.664 1.00 97.31 171 ALA A N 1
ATOM 1364 C CA . ALA A 1 171 ? -6.558 8.225 8.394 1.00 97.31 171 ALA A CA 1
ATOM 1365 C C . ALA A 1 171 ? -5.474 7.476 9.183 1.00 97.31 171 ALA A C 1
ATOM 1367 O O . ALA A 1 171 ? -5.727 6.372 9.657 1.00 97.31 171 ALA A O 1
ATOM 1368 N N . SER A 1 172 ? -4.290 8.067 9.371 1.00 96.75 172 SER A N 1
ATOM 1369 C CA . SER A 1 172 ? -3.230 7.479 10.197 1.00 96.75 172 SER A CA 1
ATOM 1370 C C . SER A 1 172 ? -3.636 7.383 11.668 1.00 96.75 172 SER A C 1
ATOM 1372 O O . SER A 1 172 ? -3.440 6.339 12.290 1.00 96.75 172 SER A O 1
ATOM 1374 N N . GLU A 1 173 ? -4.227 8.437 12.229 1.00 97.25 173 GLU A N 1
ATOM 1375 C CA . GLU A 1 173 ? -4.727 8.425 13.610 1.00 97.25 173 GLU A CA 1
ATOM 1376 C C . GLU A 1 173 ? -5.896 7.444 13.780 1.00 97.25 173 GLU A C 1
ATOM 1378 O O . GLU A 1 173 ? -5.913 6.643 14.718 1.00 97.25 173 GLU A O 1
ATOM 1383 N N . ALA A 1 174 ? -6.838 7.435 12.833 1.00 95.88 174 ALA A N 1
ATOM 1384 C CA . ALA A 1 174 ? -7.951 6.493 12.811 1.00 95.88 174 ALA A CA 1
ATOM 1385 C C . ALA A 1 174 ? -7.459 5.041 12.708 1.00 95.88 174 ALA A C 1
ATOM 1387 O O . ALA A 1 174 ? -7.942 4.170 13.434 1.00 95.88 174 ALA A O 1
ATOM 1388 N N . LEU A 1 175 ? -6.456 4.769 11.867 1.00 96.50 175 LEU A N 1
ATOM 1389 C CA . LEU A 1 175 ? -5.847 3.446 11.739 1.00 96.50 175 LEU A CA 1
ATOM 1390 C C . LEU A 1 175 ? -5.231 2.997 13.068 1.00 96.50 175 LEU A C 1
ATOM 1392 O O . LEU A 1 175 ? -5.511 1.888 13.523 1.00 96.50 175 LEU A O 1
ATOM 1396 N N . GLN A 1 176 ? -4.463 3.860 13.734 1.00 95.94 176 GLN A N 1
ATOM 1397 C CA . GLN A 1 176 ? -3.899 3.557 15.051 1.00 95.94 17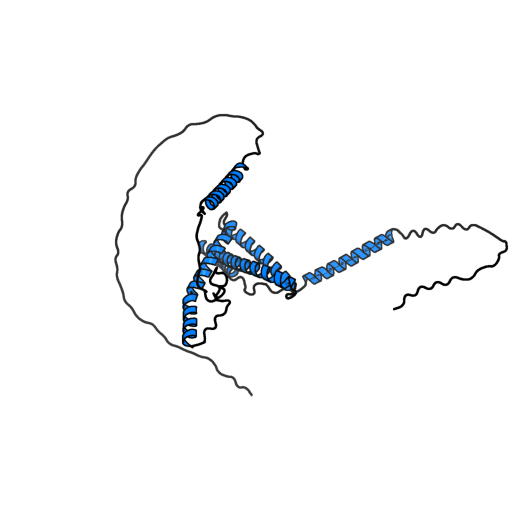6 GLN A CA 1
ATOM 1398 C C . GLN A 1 176 ? -4.989 3.280 16.093 1.00 95.94 176 GLN A C 1
ATOM 1400 O O . GLN A 1 176 ? -4.884 2.313 16.849 1.00 95.94 176 GLN A O 1
ATOM 1405 N N . ALA A 1 177 ? -6.070 4.064 16.100 1.00 95.88 177 ALA A N 1
ATOM 1406 C CA . ALA A 1 177 ? -7.204 3.831 16.986 1.00 95.88 177 ALA A CA 1
ATOM 1407 C C . ALA A 1 177 ? -7.872 2.470 16.720 1.00 95.88 177 ALA A C 1
ATOM 1409 O O . ALA A 1 177 ? -8.125 1.722 17.667 1.00 95.88 177 ALA A O 1
ATOM 1410 N N . THR A 1 178 ? -8.109 2.110 15.452 1.00 94.81 178 THR A N 1
ATOM 1411 C CA . THR A 1 178 ? -8.689 0.801 15.098 1.00 94.81 178 THR A CA 1
ATOM 1412 C C . THR A 1 178 ? -7.787 -0.363 15.492 1.00 94.81 178 THR A C 1
ATOM 1414 O O . THR A 1 178 ? -8.271 -1.311 16.106 1.00 94.81 178 THR A O 1
ATOM 1417 N N . MET A 1 179 ? -6.475 -0.265 15.260 1.00 93.31 179 MET A N 1
ATOM 1418 C CA . MET A 1 179 ? -5.512 -1.285 15.686 1.00 93.31 179 MET A CA 1
ATOM 1419 C C . MET A 1 179 ? -5.509 -1.467 17.206 1.00 93.31 179 MET A C 1
ATOM 1421 O O . MET A 1 179 ? -5.561 -2.593 17.696 1.00 93.31 179 MET A O 1
ATOM 1425 N N . CYS A 1 180 ? -5.515 -0.372 17.971 1.00 95.00 180 CYS A N 1
ATOM 1426 C CA . CYS A 1 180 ? -5.631 -0.439 19.426 1.00 95.00 180 CYS A CA 1
ATOM 1427 C C . CYS A 1 180 ? -6.928 -1.142 19.852 1.00 95.00 180 CYS A C 1
ATOM 1429 O O . CYS A 1 180 ? -6.895 -2.030 20.703 1.00 95.00 180 CYS A O 1
ATOM 1431 N N . GLN A 1 181 ? -8.067 -0.797 19.245 1.00 95.75 181 GLN A N 1
ATOM 1432 C CA . GLN A 1 181 ? -9.349 -1.442 19.540 1.00 95.75 181 GLN A CA 1
ATOM 1433 C C . GLN A 1 181 ? -9.350 -2.940 19.212 1.00 95.75 181 GLN A C 1
ATOM 1435 O O . GLN A 1 181 ? -9.890 -3.725 19.991 1.00 95.75 181 GLN A O 1
ATOM 1440 N N . GLU A 1 182 ? -8.763 -3.347 18.087 1.00 94.62 182 GLU A N 1
ATOM 1441 C CA . GLU A 1 182 ? -8.621 -4.756 17.708 1.00 94.62 182 GLU A CA 1
ATOM 1442 C C . GLU A 1 182 ? -7.795 -5.528 18.740 1.00 94.62 182 GLU A C 1
ATOM 1444 O O . GLU A 1 182 ? -8.228 -6.586 19.198 1.00 94.62 182 GLU A O 1
ATOM 1449 N N . ILE A 1 183 ? -6.676 -4.955 19.193 1.00 94.81 183 ILE A N 1
ATOM 1450 C CA . ILE A 1 183 ? -5.853 -5.536 20.260 1.00 94.81 183 ILE A CA 1
ATOM 1451 C C . ILE A 1 183 ? -6.687 -5.714 21.532 1.00 94.81 183 ILE A C 1
ATOM 1453 O O . ILE A 1 183 ? -6.713 -6.807 22.093 1.00 94.81 183 ILE A O 1
ATOM 1457 N N . TYR A 1 184 ? -7.422 -4.685 21.972 1.00 95.81 184 TYR A N 1
ATOM 1458 C CA . TYR A 1 184 ? -8.266 -4.778 23.170 1.00 95.81 184 TYR A CA 1
ATOM 1459 C C . TYR A 1 184 ? -9.351 -5.855 23.060 1.00 95.81 184 TYR A C 1
ATOM 1461 O O . TYR A 1 184 ? -9.622 -6.548 24.044 1.00 95.81 184 TYR A O 1
ATOM 1469 N N . LYS A 1 185 ? -9.952 -6.021 21.877 1.00 96.06 185 LYS A N 1
ATOM 1470 C CA . LYS A 1 185 ? -10.954 -7.063 21.612 1.00 96.06 185 LYS A CA 1
ATOM 1471 C C . LYS A 1 185 ? -10.359 -8.471 21.645 1.00 96.06 185 LYS A C 1
ATOM 1473 O O . LYS A 1 185 ? -11.069 -9.398 22.027 1.00 96.06 185 LYS A O 1
ATOM 1478 N N . ASP A 1 186 ? -9.083 -8.640 21.295 1.00 95.06 186 ASP A N 1
ATOM 1479 C CA . ASP A 1 186 ? -8.424 -9.952 21.279 1.00 95.06 186 ASP A CA 1
ATOM 1480 C C . ASP A 1 186 ? -7.843 -10.382 22.641 1.00 95.06 186 ASP A C 1
ATOM 1482 O O . ASP A 1 186 ? -7.702 -11.575 22.912 1.00 95.06 186 ASP A O 1
ATOM 1486 N N . ILE A 1 187 ? -7.587 -9.443 23.562 1.00 95.56 187 ILE A N 1
ATOM 1487 C CA . ILE A 1 187 ? -7.117 -9.733 24.933 1.00 95.56 187 ILE A CA 1
ATOM 1488 C C . ILE A 1 187 ? -7.895 -10.869 25.635 1.00 95.56 187 ILE A C 1
ATOM 1490 O O . ILE A 1 187 ? -7.239 -11.754 26.193 1.00 95.56 187 ILE A O 1
ATOM 1494 N N . PRO A 1 188 ? -9.245 -10.899 25.675 1.00 95.94 188 PRO A N 1
ATOM 1495 C CA . PRO A 1 188 ? -9.966 -11.996 26.323 1.00 95.94 188 PRO A CA 1
ATOM 1496 C C . PRO A 1 188 ? -9.703 -13.359 25.666 1.00 95.94 188 PRO A C 1
ATOM 1498 O O . PRO A 1 188 ? -9.543 -14.348 26.384 1.00 95.94 188 PRO A O 1
ATOM 1501 N N . ASN A 1 189 ? -9.583 -13.417 24.336 1.00 94.75 189 ASN A N 1
ATOM 1502 C CA . ASN A 1 189 ? -9.275 -14.655 23.616 1.00 94.75 189 ASN A CA 1
ATOM 1503 C C . ASN A 1 189 ? -7.869 -15.150 23.970 1.00 94.75 189 ASN A C 1
ATOM 1505 O O . ASN A 1 189 ? -7.692 -16.311 24.336 1.00 94.75 189 ASN A O 1
ATOM 1509 N N . GLN A 1 190 ? -6.880 -14.251 23.949 1.00 91.44 190 GLN A N 1
ATOM 1510 C CA . GLN A 1 190 ? -5.500 -14.564 24.324 1.00 91.44 190 GLN A CA 1
ATOM 1511 C C . GLN A 1 190 ? -5.403 -15.046 25.776 1.00 91.44 190 GLN A C 1
ATOM 1513 O O . GLN A 1 190 ? -4.709 -16.020 26.065 1.00 91.44 190 GLN A O 1
ATOM 1518 N N . ARG A 1 191 ? -6.150 -14.422 26.697 1.00 92.88 191 ARG A N 1
ATOM 1519 C CA . ARG A 1 191 ? -6.227 -14.862 28.099 1.00 92.88 191 ARG A CA 1
ATOM 1520 C C . ARG A 1 191 ? -6.809 -16.266 28.227 1.00 92.88 191 ARG A C 1
ATOM 1522 O O . ARG A 1 191 ? -6.269 -17.056 28.994 1.00 92.88 191 ARG A O 1
ATOM 1529 N N . ALA A 1 192 ? -7.861 -16.596 27.480 1.00 94.44 192 ALA A N 1
ATOM 1530 C CA . ALA A 1 192 ? -8.455 -17.931 27.499 1.00 94.44 192 ALA A CA 1
ATOM 1531 C C . ALA A 1 192 ? -7.493 -18.999 26.950 1.00 94.44 192 ALA A C 1
ATOM 1533 O O . ALA A 1 192 ? -7.319 -20.046 27.576 1.00 94.44 192 ALA A O 1
ATOM 1534 N N . LEU A 1 193 ? -6.817 -18.716 25.830 1.00 91.25 193 LEU A N 1
ATOM 1535 C CA . LEU A 1 193 ? -5.809 -19.609 25.248 1.00 91.25 193 LEU A CA 1
ATOM 1536 C C . LEU A 1 193 ? -4.646 -19.847 26.216 1.00 91.25 193 LEU A C 1
ATOM 1538 O O . LEU A 1 193 ? -4.254 -20.990 26.445 1.00 91.25 193 LEU A O 1
ATOM 1542 N N . LYS A 1 194 ? -4.136 -18.780 26.838 1.00 87.44 194 LYS A N 1
ATOM 1543 C CA . LYS A 1 194 ? -3.052 -18.870 27.821 1.00 87.44 194 LYS A CA 1
ATOM 1544 C C . LYS A 1 194 ? -3.483 -19.574 29.105 1.00 87.44 194 LYS A C 1
ATOM 1546 O O . LYS A 1 194 ? -2.721 -20.379 29.626 1.00 87.44 194 LYS A O 1
ATOM 1551 N N . ALA A 1 195 ? -4.701 -19.349 29.595 1.00 90.50 195 ALA A N 1
ATOM 1552 C CA . ALA A 1 195 ? -5.231 -20.073 30.749 1.00 90.50 195 ALA A CA 1
ATOM 1553 C C . ALA A 1 195 ? -5.367 -21.579 30.469 1.00 90.50 195 ALA A C 1
ATOM 1555 O O . ALA A 1 195 ? -5.016 -22.392 31.322 1.00 90.50 195 ALA A O 1
ATOM 1556 N N . ALA A 1 196 ? -5.811 -21.960 29.267 1.00 89.88 196 ALA A N 1
ATOM 1557 C CA . ALA A 1 196 ? -5.866 -23.357 28.844 1.00 89.88 196 ALA A CA 1
ATOM 1558 C C . ALA A 1 196 ? -4.465 -23.982 28.710 1.00 89.88 196 ALA A C 1
ATOM 1560 O O . ALA A 1 196 ? -4.267 -25.128 29.106 1.00 89.88 196 ALA A O 1
ATOM 1561 N N . GLU A 1 197 ? -3.481 -23.233 28.200 1.00 86.75 197 GLU A N 1
ATOM 1562 C CA . GLU A 1 197 ? -2.079 -23.666 28.132 1.00 86.75 197 GLU A CA 1
ATOM 1563 C C . GLU A 1 197 ? -1.485 -23.907 29.530 1.00 86.75 197 GLU A C 1
ATOM 1565 O O . GLU A 1 197 ? -0.851 -24.938 29.759 1.00 86.75 197 GLU A O 1
ATOM 1570 N N . ILE A 1 198 ? -1.751 -23.001 30.478 1.00 85.94 198 ILE A N 1
ATOM 1571 C CA . ILE A 1 198 ? -1.340 -23.134 31.883 1.00 85.94 198 ILE A CA 1
ATOM 1572 C C . ILE A 1 198 ? -2.015 -24.352 32.526 1.00 85.94 198 ILE A C 1
ATOM 1574 O O . ILE A 1 198 ? -1.348 -25.151 33.181 1.00 85.94 198 ILE A O 1
ATOM 1578 N N . ALA A 1 199 ? -3.319 -24.539 32.304 1.00 87.81 199 ALA A N 1
ATOM 1579 C CA . ALA A 1 199 ? -4.061 -25.692 32.816 1.00 87.81 199 ALA A CA 1
ATOM 1580 C C . ALA A 1 199 ? -3.566 -27.026 32.228 1.00 87.81 199 ALA A C 1
ATOM 1582 O O . ALA A 1 199 ? -3.594 -28.046 32.912 1.00 87.81 199 ALA A O 1
ATOM 1583 N N . ALA A 1 200 ? -3.069 -27.024 30.987 1.00 86.81 200 ALA A N 1
ATOM 1584 C CA . ALA A 1 200 ? -2.466 -28.191 30.347 1.00 86.81 200 ALA A CA 1
ATOM 1585 C C . ALA A 1 200 ? -1.067 -28.545 30.894 1.00 86.81 200 ALA A C 1
ATOM 1587 O O . ALA A 1 200 ? -0.470 -29.521 30.437 1.00 86.81 200 ALA A O 1
ATOM 1588 N N . GLY A 1 201 ? -0.527 -27.773 31.847 1.00 78.56 201 GLY A N 1
ATOM 1589 C CA . GLY A 1 201 ? 0.730 -28.076 32.537 1.00 78.56 201 GLY A CA 1
ATOM 1590 C C . GLY A 1 201 ? 1.961 -28.058 31.631 1.00 78.56 201 GLY A C 1
ATOM 1591 O O . GLY A 1 201 ? 2.987 -28.646 31.975 1.00 78.56 201 GLY A O 1
ATOM 1592 N N . ARG A 1 202 ? 1.877 -27.416 30.458 1.00 73.00 202 ARG A N 1
ATOM 1593 C CA . ARG A 1 202 ? 3.019 -27.298 29.550 1.00 73.00 202 ARG A CA 1
ATOM 1594 C C . ARG A 1 202 ? 4.081 -26.432 30.250 1.00 73.00 202 ARG A C 1
ATOM 1596 O O . ARG A 1 202 ? 3.741 -25.342 30.712 1.00 73.00 202 ARG A O 1
ATOM 1603 N N . PRO A 1 203 ? 5.342 -26.889 30.376 1.00 67.75 203 PRO A N 1
ATOM 1604 C CA . PRO A 1 203 ? 6.379 -26.093 31.015 1.00 67.75 203 PRO A CA 1
ATOM 1605 C C . PRO A 1 203 ? 6.522 -24.775 30.259 1.00 67.75 203 PRO A C 1
ATOM 1607 O O . PRO A 1 203 ? 6.734 -24.767 29.046 1.00 67.75 203 PRO A O 1
ATOM 1610 N N . PHE A 1 204 ? 6.371 -23.665 30.981 1.00 65.38 204 PHE A N 1
ATOM 1611 C CA . PHE A 1 204 ? 6.606 -22.330 30.452 1.00 65.38 204 PHE A CA 1
ATOM 1612 C C . PHE A 1 204 ? 8.075 -22.239 30.032 1.00 65.38 204 PHE A C 1
ATOM 1614 O O . PHE A 1 204 ? 8.963 -22.103 30.870 1.00 65.38 204 PHE A O 1
ATOM 1621 N N . THR A 1 205 ? 8.345 -22.371 28.736 1.00 65.62 205 THR A N 1
ATOM 1622 C CA . THR A 1 205 ? 9.650 -22.060 28.156 1.00 65.62 205 THR A CA 1
ATOM 1623 C C . THR A 1 205 ? 9.619 -20.585 27.767 1.00 65.62 205 THR A C 1
ATOM 1625 O O . THR A 1 205 ? 9.014 -20.263 26.740 1.00 65.62 205 THR A O 1
ATOM 1628 N N . PRO A 1 206 ? 10.196 -19.666 28.562 1.00 64.19 206 PRO A N 1
ATOM 1629 C CA . PRO A 1 206 ? 10.250 -18.266 28.174 1.00 64.19 206 PRO A CA 1
ATOM 1630 C C . PRO A 1 206 ? 10.995 -18.149 26.846 1.00 64.19 206 PRO A C 1
ATOM 1632 O O . PRO A 1 206 ? 12.183 -18.463 26.757 1.00 64.19 206 PRO A O 1
ATOM 1635 N N . ASN A 1 207 ? 10.295 -17.704 25.803 1.00 63.41 207 ASN A N 1
ATOM 1636 C CA . ASN A 1 207 ? 10.940 -17.314 24.564 1.00 63.41 207 ASN A CA 1
ATOM 1637 C C . ASN A 1 207 ? 11.682 -15.994 24.847 1.00 63.41 207 ASN A C 1
ATOM 1639 O O . ASN A 1 207 ? 11.031 -15.002 25.188 1.00 63.41 207 ASN A O 1
ATOM 1643 N N . PRO A 1 208 ? 13.023 -15.938 24.737 1.00 61.09 208 PRO A N 1
ATOM 1644 C CA . PRO A 1 208 ? 13.796 -14.742 25.084 1.00 61.09 208 PRO A CA 1
ATOM 1645 C C . PRO A 1 208 ? 13.424 -13.509 24.240 1.00 61.09 208 PRO A C 1
ATOM 1647 O O . PRO A 1 208 ? 13.796 -12.393 24.596 1.00 61.09 208 PRO A O 1
ATOM 1650 N N . GLY A 1 209 ? 12.678 -13.687 23.141 1.00 62.41 209 GLY A N 1
ATOM 1651 C CA . GLY A 1 209 ? 12.117 -12.594 22.347 1.00 62.41 209 GLY A CA 1
ATOM 1652 C C . GLY A 1 209 ? 10.883 -11.912 22.956 1.00 62.41 209 GLY A C 1
ATOM 1653 O O . GLY A 1 209 ? 10.708 -10.716 22.742 1.00 62.41 209 GLY A O 1
ATOM 1654 N N . GLU A 1 210 ? 10.059 -12.621 23.735 1.00 57.16 210 GLU A N 1
ATOM 1655 C CA . GLU A 1 210 ? 8.806 -12.083 24.307 1.00 57.16 210 GLU A CA 1
ATOM 1656 C C . GLU A 1 210 ? 9.029 -11.276 25.596 1.00 57.16 210 GLU A C 1
ATOM 1658 O O . GLU A 1 210 ? 8.199 -10.454 25.970 1.00 57.16 210 GLU A O 1
ATOM 1663 N N . LEU A 1 211 ? 10.176 -11.453 26.259 1.00 54.19 211 LEU A N 1
ATOM 1664 C CA . LEU A 1 211 ? 10.531 -10.751 27.501 1.00 54.19 211 LEU A CA 1
ATOM 1665 C C . LEU A 1 211 ? 11.218 -9.395 27.277 1.00 54.19 211 LEU A C 1
ATOM 1667 O O . LEU A 1 211 ? 11.793 -8.825 28.207 1.00 54.19 211 LEU A O 1
ATOM 1671 N N . LYS A 1 212 ? 11.139 -8.829 26.069 1.00 59.50 212 LYS A N 1
ATOM 1672 C CA . LYS A 1 212 ? 11.451 -7.411 25.861 1.00 59.50 212 LYS A CA 1
ATOM 1673 C C . LYS A 1 212 ? 10.287 -6.571 26.370 1.00 59.50 212 LYS A C 1
ATOM 1675 O O . LYS A 1 212 ? 9.454 -6.088 25.610 1.00 59.50 212 LYS A O 1
ATOM 1680 N N . ILE A 1 213 ? 10.255 -6.385 27.687 1.00 56.56 213 ILE A N 1
ATOM 1681 C CA . ILE A 1 213 ? 9.524 -5.275 28.293 1.00 56.56 213 ILE A CA 1
ATOM 1682 C C . ILE A 1 213 ? 9.999 -4.004 27.581 1.00 56.56 213 ILE A C 1
ATOM 1684 O O . ILE A 1 213 ? 11.206 -3.767 27.479 1.00 56.56 213 ILE A O 1
ATOM 1688 N N . LEU A 1 214 ? 9.059 -3.233 27.030 1.00 56.44 214 LEU A N 1
ATOM 1689 C CA . LEU A 1 214 ? 9.354 -2.011 26.288 1.00 56.44 214 LEU A CA 1
ATOM 1690 C C . LEU A 1 214 ? 10.292 -1.107 27.111 1.00 56.44 214 LEU A C 1
ATOM 1692 O O . LEU A 1 214 ? 9.884 -0.520 28.108 1.00 56.44 214 LEU A O 1
ATOM 1696 N N . GLY A 1 215 ? 11.551 -0.998 26.674 1.00 57.38 215 GLY A N 1
ATOM 1697 C CA . GLY A 1 215 ? 12.495 0.024 27.133 1.00 57.38 215 GLY A CA 1
ATOM 1698 C C . GLY A 1 215 ? 13.591 -0.384 28.126 1.00 57.38 215 GLY A C 1
ATOM 1699 O O . GLY A 1 215 ? 14.422 0.469 28.434 1.00 57.38 215 GLY A O 1
ATOM 1700 N N . SER A 1 216 ? 13.688 -1.630 28.605 1.00 55.44 216 SER A N 1
ATOM 1701 C CA . SER A 1 216 ? 14.811 -2.025 29.477 1.00 55.44 216 SER A CA 1
ATOM 1702 C C . SER A 1 216 ? 15.968 -2.667 28.698 1.00 55.44 216 SER A C 1
ATOM 1704 O O . SER A 1 216 ? 15.807 -3.614 27.928 1.00 55.44 216 SER A O 1
ATOM 1706 N N . LYS A 1 217 ? 17.181 -2.134 28.910 1.00 56.31 217 LYS A N 1
ATOM 1707 C CA . LYS A 1 217 ? 18.441 -2.806 28.548 1.00 56.31 217 LYS A CA 1
ATOM 1708 C C . LYS A 1 217 ? 18.471 -4.188 29.223 1.00 56.31 217 LYS A C 1
ATOM 1710 O O . LYS A 1 217 ? 17.972 -4.296 30.344 1.00 56.31 217 LYS A O 1
ATOM 1715 N N . PRO A 1 218 ? 19.042 -5.226 28.582 1.00 45.91 218 PRO A N 1
ATOM 1716 C CA . PRO A 1 218 ? 19.027 -6.582 29.120 1.00 45.91 218 PRO A CA 1
ATOM 1717 C C . PRO A 1 218 ? 19.628 -6.592 30.527 1.00 45.91 218 PRO A C 1
ATOM 1719 O O . PRO A 1 218 ? 20.762 -6.153 30.727 1.00 45.91 218 PRO A O 1
ATOM 1722 N N . ALA A 1 219 ? 18.844 -7.067 31.496 1.00 44.91 219 ALA A N 1
ATOM 1723 C CA . ALA A 1 219 ? 19.311 -7.297 32.850 1.00 44.91 219 ALA A CA 1
ATOM 1724 C C . ALA A 1 219 ? 20.377 -8.398 32.802 1.00 44.91 219 ALA A C 1
ATOM 1726 O O . ALA A 1 219 ? 20.069 -9.581 32.668 1.00 44.91 219 ALA A O 1
ATOM 1727 N N . VAL A 1 220 ? 21.644 -7.994 32.866 1.00 51.66 220 VAL A N 1
ATOM 1728 C CA . VAL A 1 220 ? 22.743 -8.900 33.196 1.00 51.66 220 VAL A CA 1
ATOM 1729 C C . VAL A 1 220 ? 22.446 -9.441 34.602 1.00 51.66 220 VAL A C 1
ATOM 1731 O O . VAL A 1 220 ? 22.194 -8.631 35.498 1.00 51.66 220 VAL A O 1
ATOM 1734 N N . PRO A 1 221 ? 22.414 -10.767 34.825 1.00 44.19 221 PRO A N 1
ATOM 1735 C CA . PRO A 1 221 ? 22.145 -11.316 36.147 1.00 44.19 221 PRO A CA 1
ATOM 1736 C C . PRO A 1 221 ? 23.216 -10.832 37.132 1.00 44.19 221 PRO A C 1
ATOM 1738 O O . PRO A 1 221 ? 24.414 -11.004 36.904 1.00 44.19 221 PRO A O 1
ATOM 1741 N N . ALA A 1 222 ? 22.770 -10.192 38.213 1.00 43.94 222 ALA A N 1
ATOM 1742 C CA . ALA A 1 222 ? 23.627 -9.718 39.288 1.00 43.94 222 ALA A CA 1
ATOM 1743 C C . ALA A 1 222 ? 24.332 -10.911 39.956 1.00 43.94 222 ALA A C 1
ATOM 1745 O O . ALA A 1 222 ? 23.690 -11.755 40.581 1.00 43.94 222 ALA A O 1
ATOM 1746 N N . GLY A 1 223 ? 25.657 -10.982 39.812 1.00 45.28 223 GLY A N 1
ATOM 1747 C CA . GLY A 1 223 ? 26.499 -11.871 40.610 1.00 45.28 223 GLY A CA 1
ATOM 1748 C C . GLY A 1 223 ? 26.497 -11.455 42.092 1.00 45.28 223 GLY A C 1
ATOM 1749 O O . GLY A 1 223 ? 26.256 -10.284 42.398 1.00 45.28 223 GLY A O 1
ATOM 1750 N N . PRO A 1 224 ? 26.737 -12.393 43.025 1.00 41.94 224 PRO A N 1
ATOM 1751 C CA . PRO A 1 224 ? 26.541 -12.171 44.455 1.00 41.94 224 PRO A CA 1
ATOM 1752 C C . PRO A 1 224 ? 27.493 -11.112 45.032 1.00 41.94 224 PRO A C 1
ATOM 1754 O O . PRO A 1 224 ? 28.700 -11.122 44.788 1.00 41.94 224 PRO A O 1
ATOM 1757 N N . ALA A 1 225 ? 26.916 -10.203 45.820 1.00 37.53 225 ALA A N 1
ATOM 1758 C CA . ALA A 1 225 ? 27.580 -9.071 46.456 1.00 37.53 225 ALA A CA 1
ATOM 1759 C C . ALA A 1 225 ? 28.580 -9.500 47.547 1.00 37.53 225 ALA A C 1
ATOM 1761 O O . ALA A 1 225 ? 28.269 -10.330 48.401 1.00 37.53 225 ALA A O 1
ATOM 1762 N N . LYS A 1 226 ? 29.764 -8.872 47.555 1.00 37.38 226 LYS A N 1
ATOM 1763 C CA . LYS A 1 226 ? 30.761 -8.953 48.636 1.00 37.38 226 LYS A CA 1
ATOM 1764 C C . LYS A 1 226 ? 30.670 -7.685 49.517 1.00 37.38 226 LYS A C 1
ATOM 1766 O O . LYS A 1 226 ? 30.463 -6.611 48.951 1.00 37.38 226 LYS A O 1
ATOM 1771 N N . PRO A 1 227 ? 30.796 -7.768 50.860 1.00 38.38 227 PRO A N 1
ATOM 1772 C CA . PRO A 1 227 ? 30.468 -6.658 51.764 1.00 38.38 227 PRO A CA 1
ATOM 1773 C C . PRO A 1 227 ? 31.497 -5.520 51.779 1.00 38.38 227 PRO A C 1
ATOM 1775 O O . PRO A 1 227 ? 32.676 -5.714 51.492 1.00 38.38 227 PRO A O 1
ATOM 1778 N N . ALA A 1 228 ? 30.994 -4.341 52.148 1.00 35.12 228 ALA A N 1
ATOM 1779 C CA . ALA A 1 228 ? 31.599 -3.018 52.048 1.00 35.12 228 ALA A CA 1
ATOM 1780 C C . ALA A 1 228 ? 32.779 -2.732 52.997 1.00 35.12 228 ALA A C 1
ATOM 1782 O O . ALA A 1 228 ? 32.857 -3.235 54.116 1.00 35.12 228 ALA A O 1
ATOM 1783 N N . THR A 1 229 ? 33.636 -1.793 52.589 1.00 31.94 229 THR A N 1
ATOM 1784 C CA . THR A 1 229 ? 34.463 -0.975 53.491 1.00 31.94 229 THR A CA 1
ATOM 1785 C C . THR A 1 229 ? 34.501 0.452 52.934 1.00 31.94 229 THR A C 1
ATOM 1787 O O . THR A 1 229 ? 34.831 0.647 51.767 1.00 31.94 229 THR A O 1
ATOM 1790 N N . ALA A 1 230 ? 34.093 1.434 53.742 1.00 41.12 230 ALA A N 1
ATOM 1791 C CA . ALA A 1 230 ? 34.132 2.867 53.423 1.00 41.12 230 ALA A CA 1
ATOM 1792 C C . ALA A 1 230 ? 35.516 3.467 53.745 1.00 41.12 230 ALA A C 1
ATOM 1794 O O . ALA A 1 230 ? 36.207 2.938 54.619 1.00 41.12 230 ALA A O 1
ATOM 1795 N N . PRO A 1 231 ? 35.907 4.585 53.099 1.00 39.88 231 PRO A N 1
ATOM 1796 C CA . PRO A 1 231 ? 35.962 5.832 53.876 1.00 39.88 231 PRO A CA 1
ATOM 1797 C C . PRO A 1 231 ? 35.585 7.127 53.110 1.00 39.88 231 PRO A C 1
ATOM 1799 O O . PRO A 1 231 ? 36.032 7.347 51.993 1.00 39.88 231 PRO A O 1
ATOM 1802 N N . ALA A 1 232 ? 34.826 7.980 53.819 1.00 37.47 232 ALA A N 1
ATOM 1803 C CA . ALA A 1 232 ? 34.935 9.448 53.993 1.00 37.47 232 ALA A CA 1
ATOM 1804 C C . ALA A 1 232 ? 34.885 10.454 52.794 1.00 37.47 232 ALA A C 1
ATOM 1806 O O . ALA A 1 232 ? 35.187 10.102 51.662 1.00 37.47 232 ALA A O 1
ATOM 1807 N N . PRO A 1 233 ? 34.456 11.725 53.032 1.00 48.50 233 PRO A N 1
ATOM 1808 C CA . PRO A 1 233 ? 33.542 12.453 52.134 1.00 48.50 233 PRO A CA 1
ATOM 1809 C C . PRO A 1 233 ? 34.064 13.779 51.524 1.00 48.50 233 PRO A C 1
ATOM 1811 O O . PRO A 1 233 ? 35.016 14.361 52.035 1.00 48.50 233 PRO A O 1
ATOM 1814 N N . ALA A 1 234 ? 33.326 14.267 50.505 1.00 37.22 234 ALA A N 1
ATOM 1815 C CA . ALA A 1 234 ? 33.102 15.658 50.017 1.00 37.22 234 ALA A CA 1
ATOM 1816 C C . ALA A 1 234 ? 33.304 15.805 48.484 1.00 37.22 234 ALA A C 1
ATOM 1818 O O . ALA A 1 234 ? 34.069 15.028 47.919 1.00 37.22 234 ALA A O 1
ATOM 1819 N N . PRO A 1 235 ? 32.724 16.812 47.782 1.00 41.72 235 PRO A N 1
ATOM 1820 C CA . PRO A 1 235 ? 31.637 17.734 48.130 1.00 41.72 235 PRO A CA 1
ATOM 1821 C C . PRO A 1 235 ? 30.452 17.697 47.129 1.00 41.72 235 PRO A C 1
ATOM 1823 O O . PRO A 1 235 ? 30.572 17.342 45.959 1.00 41.72 235 PRO A O 1
ATOM 1826 N N . SER A 1 236 ? 29.280 18.122 47.593 1.00 51.00 236 SER A N 1
ATOM 1827 C CA . SER A 1 236 ? 28.080 18.359 46.786 1.00 51.00 236 SER A CA 1
ATOM 1828 C C . SER A 1 236 ? 28.197 19.641 45.951 1.00 51.00 236 SER A C 1
ATOM 1830 O O . SER A 1 236 ? 28.380 20.719 46.515 1.00 51.00 236 SER A O 1
ATOM 1832 N N . ALA A 1 237 ? 28.000 19.541 44.633 1.00 41.44 237 ALA A N 1
ATOM 1833 C CA . ALA A 1 237 ? 27.728 20.675 43.745 1.00 41.44 237 ALA A CA 1
ATOM 1834 C C . ALA A 1 237 ? 26.621 20.315 42.723 1.00 41.44 237 ALA A C 1
ATOM 1836 O O . ALA A 1 237 ? 26.444 19.141 42.393 1.00 41.44 237 ALA A O 1
ATOM 1837 N N . PRO A 1 238 ? 25.809 21.295 42.280 1.00 46.41 238 PRO A N 1
ATOM 1838 C CA . PRO A 1 238 ? 24.384 21.092 42.037 1.00 46.41 238 PRO A CA 1
ATOM 1839 C C . PRO A 1 238 ? 24.044 20.765 40.578 1.00 46.41 238 PRO A C 1
ATOM 1841 O O . PRO A 1 238 ? 24.311 21.533 39.657 1.00 46.41 238 PRO A O 1
ATOM 1844 N N . VAL A 1 239 ? 23.295 19.680 40.382 1.00 52.47 239 VAL A N 1
ATOM 1845 C CA . VAL A 1 239 ? 22.713 19.255 39.090 1.00 52.47 239 VAL A CA 1
ATOM 1846 C C . VAL A 1 239 ? 21.658 20.251 38.549 1.00 52.47 239 VAL A C 1
ATOM 1848 O O . VAL A 1 239 ? 21.194 20.121 37.419 1.00 52.47 239 VAL A O 1
ATOM 1851 N N . SER A 1 240 ? 21.309 21.306 39.298 1.00 60.00 240 SER A N 1
ATOM 1852 C CA . SER A 1 240 ? 20.332 22.311 38.851 1.00 60.00 240 SER A CA 1
ATOM 1853 C C . SER A 1 240 ? 20.887 23.288 37.806 1.00 60.00 240 SER A C 1
ATOM 1855 O O . SER A 1 240 ? 20.168 23.654 36.879 1.00 60.00 240 SER A O 1
ATOM 1857 N N . GLN A 1 241 ? 22.168 23.668 37.880 1.00 56.22 241 GLN A N 1
ATOM 1858 C CA . GLN A 1 241 ? 22.712 24.708 36.992 1.00 56.22 241 GLN A CA 1
ATOM 1859 C C . GLN A 1 241 ? 22.884 24.233 35.544 1.00 56.22 241 GLN A C 1
ATOM 1861 O O . GLN A 1 241 ? 22.623 24.996 34.620 1.00 56.22 241 GLN A O 1
ATOM 1866 N N . ALA A 1 242 ? 23.232 22.961 35.325 1.00 61.34 242 ALA A N 1
ATOM 1867 C CA . ALA A 1 242 ? 23.377 22.407 33.976 1.00 61.34 242 ALA A CA 1
ATOM 1868 C C . ALA A 1 242 ? 22.034 22.339 33.223 1.00 61.34 242 ALA A C 1
ATOM 1870 O O . ALA A 1 242 ? 21.975 22.591 32.020 1.00 61.34 242 ALA A O 1
ATOM 1871 N N . LYS A 1 243 ? 20.935 22.057 33.938 1.00 63.41 243 LYS A N 1
ATOM 1872 C CA . LYS A 1 243 ? 19.588 22.023 33.353 1.00 63.41 243 LYS A CA 1
ATOM 1873 C C . LYS A 1 243 ? 19.062 23.431 33.057 1.00 63.41 243 LYS A C 1
ATOM 1875 O O . LYS A 1 243 ? 18.426 23.630 32.026 1.00 63.41 243 LYS A O 1
ATOM 1880 N N . GLN A 1 244 ? 19.369 24.406 33.915 1.00 66.88 244 GLN A N 1
ATOM 1881 C CA . GLN A 1 244 ? 19.050 25.816 33.667 1.00 66.88 244 GLN A CA 1
ATOM 1882 C C . GLN A 1 244 ? 19.860 26.403 32.500 1.00 66.88 244 GLN A C 1
ATOM 1884 O O . GLN A 1 244 ? 19.266 26.985 31.598 1.00 66.88 244 GLN A O 1
ATOM 1889 N N . ALA A 1 245 ? 21.165 26.130 32.416 1.00 69.38 245 ALA A N 1
ATOM 1890 C CA . ALA A 1 245 ? 22.003 26.578 31.299 1.00 69.38 245 ALA A CA 1
ATOM 1891 C C . ALA A 1 245 ? 21.566 25.987 29.943 1.00 69.38 245 ALA A C 1
ATOM 1893 O O . ALA A 1 245 ? 21.636 26.657 28.912 1.00 69.38 245 ALA A O 1
ATOM 1894 N N . MET A 1 246 ? 21.066 24.746 29.929 1.00 71.62 246 MET A N 1
ATOM 1895 C CA . MET A 1 246 ? 20.533 24.124 28.714 1.00 71.62 246 MET A CA 1
ATOM 1896 C C . MET A 1 246 ? 19.217 24.774 28.259 1.00 71.62 246 MET A C 1
ATOM 1898 O O . MET A 1 246 ? 19.020 24.984 27.063 1.00 71.62 246 MET A O 1
ATOM 1902 N N . LEU A 1 247 ? 18.337 25.139 29.195 1.00 72.00 247 LEU A N 1
ATOM 1903 C CA . LEU A 1 247 ? 17.078 25.828 28.891 1.00 72.00 247 LEU A CA 1
ATOM 1904 C C . LEU A 1 247 ? 17.311 27.259 28.384 1.00 72.00 247 LEU A C 1
ATOM 1906 O O . LEU A 1 247 ? 16.635 27.690 27.448 1.00 72.00 247 LEU A O 1
ATOM 1910 N N . ASP A 1 248 ? 18.297 27.967 28.933 1.00 77.31 248 ASP A N 1
ATOM 1911 C CA . ASP A 1 248 ? 18.644 29.317 28.483 1.00 77.31 248 ASP A CA 1
ATOM 1912 C C . ASP A 1 248 ? 19.323 29.316 27.105 1.00 77.31 248 ASP A C 1
ATOM 1914 O O . ASP A 1 248 ? 19.015 30.174 26.275 1.00 77.31 248 ASP A O 1
ATOM 1918 N N . ASN A 1 249 ? 20.132 28.298 26.787 1.00 79.50 249 ASN A N 1
ATOM 1919 C CA . ASN A 1 249 ? 20.677 28.109 25.438 1.00 79.50 249 ASN A CA 1
ATOM 1920 C C . ASN A 1 249 ? 19.589 27.811 24.395 1.00 79.50 249 ASN A C 1
ATOM 1922 O O . ASN A 1 249 ? 19.650 28.326 23.278 1.00 79.50 249 ASN A O 1
ATOM 1926 N N . ILE A 1 250 ? 18.563 27.030 24.750 1.00 74.31 250 ILE A N 1
ATOM 1927 C CA . ILE A 1 250 ? 17.424 26.758 23.859 1.00 74.31 250 ILE A CA 1
ATOM 1928 C C . ILE A 1 250 ? 16.602 28.036 23.631 1.00 74.31 250 ILE A C 1
ATOM 1930 O O . ILE A 1 250 ? 16.219 28.330 22.498 1.00 74.31 250 ILE A O 1
ATOM 1934 N N . ARG A 1 251 ? 16.384 28.847 24.674 1.00 78.88 251 ARG A N 1
ATOM 1935 C CA . ARG A 1 251 ? 15.667 30.128 24.565 1.00 78.88 251 ARG A CA 1
ATOM 1936 C C . ARG A 1 251 ? 16.447 31.158 23.737 1.00 78.88 251 ARG A C 1
ATOM 1938 O O . ARG A 1 251 ? 15.852 31.850 22.913 1.00 78.88 251 ARG A O 1
ATOM 1945 N N . ALA A 1 252 ? 17.770 31.227 23.894 1.00 73.69 252 ALA A N 1
ATOM 1946 C CA . ALA A 1 252 ? 18.636 32.099 23.101 1.00 73.69 252 ALA A CA 1
ATOM 1947 C C . ALA A 1 252 ? 18.709 31.674 21.620 1.00 73.69 252 ALA A C 1
ATOM 1949 O O . ALA A 1 252 ? 18.721 32.530 20.733 1.00 73.69 252 ALA A O 1
ATOM 1950 N N . ALA A 1 253 ? 18.689 30.367 21.334 1.00 71.31 253 ALA A N 1
ATOM 1951 C CA . ALA A 1 253 ? 18.625 29.844 19.969 1.00 71.31 253 ALA A CA 1
ATOM 1952 C C . ALA A 1 253 ? 17.283 30.168 19.284 1.00 71.31 253 ALA A C 1
ATOM 1954 O O . ALA A 1 253 ? 17.263 30.562 18.118 1.00 71.31 253 ALA A O 1
ATOM 1955 N N . GLN A 1 254 ? 16.168 30.093 20.019 1.00 68.12 254 GLN A N 1
ATOM 1956 C CA . GLN A 1 254 ? 14.848 30.476 19.504 1.00 68.12 254 GLN A CA 1
ATOM 1957 C C . GLN A 1 254 ? 14.706 31.995 19.297 1.00 68.12 254 GLN A C 1
ATOM 1959 O O . GLN A 1 254 ? 14.046 32.422 18.351 1.00 68.12 254 GLN A O 1
ATOM 1964 N N . ALA A 1 255 ? 15.366 32.820 20.117 1.00 68.56 255 ALA A N 1
ATOM 1965 C CA . ALA A 1 255 ? 15.401 34.272 19.924 1.00 68.56 255 ALA A CA 1
ATOM 1966 C C . ALA A 1 255 ? 16.233 34.690 18.695 1.00 68.56 255 ALA A C 1
ATOM 1968 O O . ALA A 1 255 ? 15.847 35.625 17.995 1.00 68.56 255 ALA A O 1
ATOM 1969 N N . LYS A 1 256 ? 17.323 33.974 18.377 1.00 63.69 256 LYS A N 1
ATOM 1970 C CA . LYS A 1 256 ? 18.097 34.199 17.141 1.00 63.69 256 LYS A CA 1
ATOM 1971 C C . LYS A 1 256 ? 17.327 33.792 15.882 1.00 63.69 256 LYS A C 1
ATOM 1973 O O . LYS A 1 256 ? 17.301 34.562 14.929 1.00 63.69 256 LYS A O 1
ATOM 1978 N N . ALA A 1 257 ? 16.609 32.668 15.909 1.00 57.38 257 ALA A N 1
ATOM 1979 C CA . ALA A 1 257 ? 15.789 32.228 14.775 1.00 57.38 257 ALA A CA 1
ATOM 1980 C C . ALA A 1 257 ? 14.591 33.158 14.486 1.00 57.38 257 ALA A C 1
ATOM 1982 O O . ALA A 1 257 ? 14.133 33.242 13.350 1.00 57.38 257 ALA A O 1
ATOM 1983 N N . LYS A 1 258 ? 14.100 33.898 15.493 1.00 53.50 258 LYS A N 1
ATOM 1984 C CA . LYS A 1 258 ? 13.020 34.886 15.328 1.00 53.50 258 LYS A CA 1
ATOM 1985 C C . LYS A 1 258 ? 13.520 36.286 14.927 1.00 53.50 258 LYS A C 1
ATOM 1987 O O . LYS A 1 258 ? 12.714 37.112 14.517 1.00 53.50 258 LYS A O 1
ATOM 1992 N N . GLY A 1 259 ? 14.828 36.550 15.021 1.00 48.09 259 GLY A N 1
ATOM 1993 C CA . GLY A 1 259 ? 15.457 37.829 14.659 1.00 48.09 259 GLY A CA 1
ATOM 1994 C C . GLY A 1 259 ? 16.044 37.894 13.242 1.00 48.09 259 GLY A C 1
ATOM 1995 O O . GLY A 1 259 ? 16.402 38.978 12.789 1.00 48.09 259 GLY A O 1
ATOM 1996 N N . GLU A 1 260 ? 16.129 36.767 12.528 1.00 47.59 260 GLU A N 1
ATOM 1997 C CA . GLU A 1 260 ? 16.711 36.691 11.173 1.00 47.59 260 GLU A CA 1
ATOM 1998 C C . GLU A 1 260 ? 15.663 36.693 10.039 1.00 47.59 260 GLU A C 1
ATOM 2000 O O . GLU A 1 260 ? 16.021 36.677 8.865 1.00 47.59 260 GLU A O 1
ATOM 2005 N N . GLY A 1 261 ? 14.368 36.796 10.368 1.00 42.69 261 GLY A N 1
ATOM 2006 C CA . GLY A 1 261 ? 13.271 36.888 9.392 1.00 42.69 261 GLY A CA 1
ATOM 2007 C C . GLY A 1 261 ? 12.904 38.304 8.924 1.00 42.69 261 GLY A C 1
ATOM 2008 O O . GLY A 1 261 ? 12.046 38.440 8.059 1.00 42.69 261 GLY A O 1
ATOM 2009 N N . GLU A 1 262 ? 13.523 39.363 9.456 1.00 42.91 262 GLU A N 1
ATOM 2010 C CA . GLU A 1 262 ? 13.035 40.737 9.244 1.00 42.91 262 GLU A CA 1
ATOM 2011 C C . GLU A 1 262 ? 14.130 41.726 8.821 1.00 42.91 262 GLU A C 1
ATOM 2013 O O . GLU A 1 262 ? 14.228 42.810 9.378 1.00 42.91 262 GLU A O 1
ATOM 2018 N N . LYS A 1 263 ? 14.975 41.387 7.830 1.00 41.41 263 LYS A N 1
ATOM 2019 C CA . LYS A 1 263 ? 15.803 42.378 7.100 1.00 41.41 263 LYS A CA 1
ATOM 2020 C C . LYS A 1 263 ? 16.138 41.961 5.660 1.00 41.41 263 LYS A C 1
ATOM 2022 O O . LYS A 1 263 ? 17.302 41.708 5.368 1.00 41.41 263 LYS A O 1
ATOM 2027 N N . LYS A 1 264 ? 15.166 41.972 4.734 1.00 35.22 264 LYS A N 1
ATOM 2028 C CA . LYS A 1 264 ? 15.417 42.365 3.325 1.00 35.22 264 LYS A CA 1
ATOM 2029 C C . LYS A 1 264 ? 14.119 42.600 2.537 1.00 35.22 264 LYS A C 1
ATOM 2031 O O . LYS A 1 264 ? 13.594 41.665 1.953 1.00 35.22 264 LYS A O 1
ATOM 2036 N N . ALA A 1 265 ? 13.646 43.847 2.494 1.00 31.59 265 ALA A N 1
ATOM 2037 C CA . ALA A 1 265 ? 13.088 44.500 1.296 1.00 31.59 265 ALA A CA 1
ATOM 2038 C C . ALA A 1 265 ? 12.469 45.860 1.669 1.00 31.59 265 ALA A C 1
ATOM 2040 O O . ALA A 1 265 ? 11.320 45.924 2.086 1.00 31.59 265 ALA A O 1
ATOM 2041 N N . VAL A 1 266 ? 13.222 46.949 1.485 1.00 32.97 266 VAL A N 1
ATOM 2042 C CA . VAL A 1 266 ? 12.653 48.289 1.266 1.00 32.97 266 VAL A CA 1
ATOM 2043 C C . VAL A 1 266 ? 13.507 49.008 0.219 1.00 32.97 266 VAL A C 1
ATOM 2045 O O . VAL A 1 266 ? 14.682 49.279 0.457 1.00 32.97 266 VAL A O 1
ATOM 2048 N N . ALA A 1 267 ? 12.890 49.328 -0.917 1.00 30.19 267 ALA A N 1
ATOM 2049 C CA . ALA A 1 267 ? 13.143 50.535 -1.699 1.00 30.19 267 ALA A CA 1
ATOM 2050 C C . ALA A 1 267 ? 11.761 51.086 -2.123 1.00 30.19 267 ALA A C 1
ATOM 2052 O O . ALA A 1 267 ? 10.913 50.349 -2.615 1.00 30.19 267 ALA A O 1
ATOM 2053 N N . THR A 1 268 ? 11.538 52.351 -1.786 1.00 37.97 268 THR A N 1
ATOM 2054 C CA . THR A 1 268 ? 10.322 53.200 -1.740 1.00 37.97 268 THR A CA 1
ATOM 2055 C C . THR A 1 268 ? 10.048 53.938 -3.078 1.00 37.97 268 THR A C 1
ATOM 2057 O O . THR A 1 268 ? 10.869 53.773 -3.980 1.00 37.97 268 THR A O 1
ATOM 2060 N N . PRO A 1 269 ? 9.107 54.921 -3.221 1.00 59.06 269 PRO A N 1
ATOM 2061 C CA . PRO A 1 269 ? 7.714 55.197 -2.737 1.00 59.06 269 PRO A CA 1
ATOM 2062 C C . PRO A 1 269 ? 6.805 55.653 -3.961 1.00 59.06 269 PRO A C 1
ATOM 2064 O O . PRO A 1 269 ? 7.179 55.257 -5.063 1.00 59.06 269 PRO A O 1
ATOM 2067 N N . PRO A 1 270 ? 5.695 56.467 -3.919 1.00 47.75 270 PRO A N 1
ATOM 2068 C CA . PRO A 1 270 ? 5.073 57.224 -2.811 1.00 47.75 270 PRO A CA 1
ATOM 2069 C C . PRO A 1 270 ? 3.524 57.407 -2.725 1.00 47.75 270 PRO A C 1
ATOM 2071 O O . PRO A 1 270 ? 2.781 57.293 -3.689 1.00 47.75 270 PRO A O 1
ATOM 2074 N N . ALA A 1 271 ? 3.128 57.840 -1.513 1.00 32.53 271 ALA A N 1
ATOM 2075 C CA . ALA A 1 271 ? 2.129 58.871 -1.145 1.00 32.53 271 ALA A CA 1
ATOM 2076 C C . ALA A 1 271 ? 0.603 58.664 -1.338 1.00 32.53 271 ALA A C 1
ATOM 2078 O O . ALA A 1 271 ? 0.093 58.778 -2.446 1.00 32.53 271 ALA A O 1
ATOM 2079 N N . SER A 1 272 ? -0.147 58.597 -0.215 1.00 35.72 272 SER A N 1
ATOM 2080 C CA . SER A 1 272 ? -1.043 59.682 0.297 1.00 35.72 272 SER A CA 1
ATOM 2081 C C . SER A 1 272 ? -2.074 59.203 1.361 1.00 35.72 272 SER A C 1
ATOM 2083 O O . SER A 1 272 ? -2.957 58.417 1.051 1.00 35.72 272 SER A O 1
ATOM 2085 N N . VAL A 1 273 ? -1.894 59.634 2.628 1.00 43.69 273 VAL A N 1
ATOM 2086 C CA . VAL A 1 273 ? -2.802 60.392 3.561 1.00 43.69 273 VAL A CA 1
ATOM 2087 C C . VAL A 1 273 ? -4.343 60.384 3.287 1.00 43.69 273 VAL A C 1
ATOM 2089 O O . VAL A 1 273 ? -4.677 60.504 2.112 1.00 43.69 273 VAL A O 1
ATOM 2092 N N . PRO A 1 274 ? -5.314 60.508 4.254 1.00 45.72 274 PRO A N 1
ATOM 2093 C CA . PRO A 1 274 ? -5.474 60.164 5.701 1.00 45.72 274 PRO A CA 1
ATOM 2094 C C . PRO A 1 274 ? -6.867 59.489 6.066 1.00 45.72 274 PRO A C 1
ATOM 2096 O O . PRO A 1 274 ? -7.641 59.183 5.162 1.00 45.72 274 PRO A O 1
ATOM 2099 N N . PRO A 1 275 ? -7.225 59.257 7.366 1.00 48.50 275 PRO A N 1
ATOM 2100 C CA . PRO A 1 275 ? -8.436 58.544 7.869 1.00 48.50 275 PRO A CA 1
ATOM 2101 C C . PRO A 1 275 ? -9.499 59.496 8.522 1.00 48.50 275 PRO A C 1
ATOM 2103 O O . PRO A 1 275 ? -9.390 60.702 8.322 1.00 48.50 275 PRO A O 1
ATOM 2106 N N . PRO A 1 276 ? -10.361 59.071 9.489 1.00 60.53 276 PRO A N 1
ATOM 2107 C CA . PRO A 1 276 ? -11.584 58.229 9.507 1.00 60.53 276 PRO A CA 1
ATOM 2108 C C . PRO A 1 276 ? -12.862 59.068 9.879 1.00 60.53 276 PRO A C 1
ATOM 2110 O O . PRO A 1 276 ? -12.765 60.294 9.882 1.00 60.53 276 PRO A O 1
ATOM 2113 N N . PRO A 1 277 ? -14.054 58.498 10.220 1.00 42.88 277 PRO A N 1
ATOM 2114 C CA . PRO A 1 277 ? -14.351 58.210 11.644 1.00 42.88 277 PRO A CA 1
ATOM 2115 C C . PRO A 1 277 ? -15.346 57.046 11.949 1.00 42.88 277 PRO A C 1
ATOM 2117 O O . PRO A 1 277 ? -16.116 56.591 11.110 1.00 42.88 277 PRO A O 1
ATOM 2120 N N . LYS A 1 278 ? -15.311 56.587 13.213 1.00 37.50 278 LYS A N 1
ATOM 2121 C CA . LYS A 1 278 ? -16.282 55.717 13.933 1.00 37.50 278 LYS A CA 1
ATOM 2122 C C . LYS A 1 278 ? -17.606 56.483 14.256 1.00 37.50 278 LYS A C 1
ATOM 2124 O O . LYS A 1 278 ? -17.660 57.676 13.981 1.00 37.50 278 LYS A O 1
ATOM 2129 N N . PRO A 1 279 ? -18.510 55.971 15.126 1.00 54.06 279 PRO A N 1
ATOM 2130 C CA . PRO A 1 279 ? -19.373 54.778 15.069 1.00 54.06 279 PRO A CA 1
ATOM 2131 C C . PRO A 1 279 ? -20.867 55.157 15.284 1.00 54.06 279 PRO A C 1
ATOM 2133 O O . PRO A 1 279 ? -21.173 56.284 15.661 1.00 54.06 279 PRO A O 1
ATOM 2136 N N . ALA A 1 280 ? -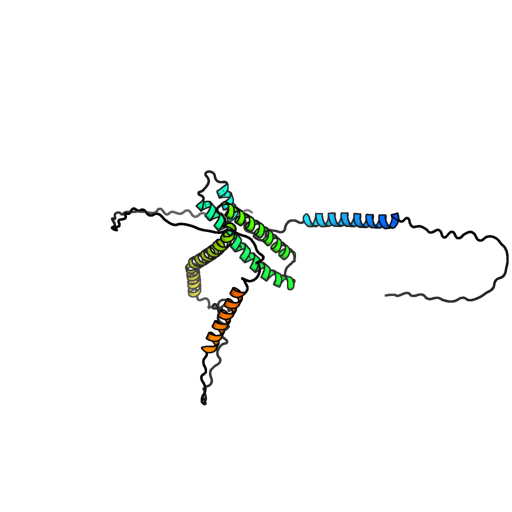21.807 54.212 15.160 1.00 32.97 280 ALA A N 1
ATOM 2137 C CA . ALA A 1 280 ? -23.160 54.389 15.703 1.00 32.97 280 ALA A CA 1
ATOM 2138 C C . ALA A 1 280 ? -23.736 53.084 16.273 1.00 32.97 280 ALA A C 1
ATOM 2140 O O . ALA A 1 280 ? -23.601 52.009 15.697 1.00 32.97 280 ALA A O 1
ATOM 2141 N N . SER A 1 281 ? -24.327 53.250 17.452 1.00 32.19 281 SER A N 1
ATOM 2142 C CA . SER A 1 281 ? -24.998 52.300 18.339 1.00 32.19 281 SER A CA 1
ATOM 2143 C C . SER A 1 281 ? -26.449 52.041 17.917 1.00 32.19 281 SER A C 1
ATOM 2145 O O . SER A 1 281 ? -27.069 52.953 17.375 1.00 32.19 281 SER A O 1
ATOM 2147 N N . ALA A 1 282 ? -26.983 50.856 18.246 1.00 31.50 282 ALA A N 1
ATOM 2148 C CA . ALA A 1 282 ? -28.314 50.596 18.843 1.00 31.50 282 ALA A CA 1
ATOM 2149 C C . ALA A 1 282 ? -28.694 49.124 18.553 1.00 31.50 282 ALA A C 1
ATOM 2151 O O . ALA A 1 282 ? -28.715 48.723 17.399 1.00 31.50 282 ALA A O 1
ATOM 2152 N N . ALA A 1 283 ? -28.802 48.206 19.518 1.00 29.75 283 ALA A N 1
ATOM 2153 C CA . ALA A 1 283 ? -29.722 48.092 20.659 1.00 29.75 283 ALA A CA 1
ATOM 2154 C C . ALA A 1 283 ? -30.808 47.022 20.406 1.00 29.75 283 ALA A C 1
ATOM 2156 O O . ALA A 1 283 ? -31.469 47.038 19.373 1.00 29.75 283 ALA A O 1
ATOM 2157 N N . SER A 1 284 ? -30.981 46.166 21.424 1.00 33.00 284 SER A N 1
ATOM 2158 C CA . SER A 1 284 ? -32.106 45.275 21.803 1.00 33.00 284 SER A CA 1
ATOM 2159 C C . SER A 1 284 ? -31.675 43.798 21.883 1.00 33.00 284 SER A C 1
ATOM 2161 O O . SER A 1 284 ? -31.339 43.183 20.883 1.00 33.00 284 SER A O 1
ATOM 2163 N N . SER A 1 285 ? -31.359 43.228 23.054 1.00 31.77 285 SER A N 1
ATOM 2164 C CA . SER A 1 285 ? -32.170 42.915 24.251 1.00 31.77 285 SER A CA 1
ATOM 2165 C C . SER A 1 285 ? -33.260 41.863 24.012 1.00 31.77 285 SER A C 1
ATOM 2167 O O . SER A 1 285 ? -34.345 42.200 23.549 1.00 31.77 285 SER A O 1
ATOM 2169 N N . SER A 1 286 ? -33.006 40.610 24.404 1.00 34.66 286 SER A N 1
ATOM 2170 C CA . SER A 1 286 ? -33.763 39.893 25.456 1.00 34.66 286 SER A CA 1
ATOM 2171 C C . SER A 1 286 ? -33.440 38.386 25.460 1.00 34.66 286 SER A C 1
ATOM 2173 O O . SER A 1 286 ? -33.726 37.668 24.511 1.00 34.66 286 SER A O 1
ATOM 2175 N N . SER A 1 287 ? -32.848 37.919 26.563 1.00 34.72 287 SER A N 1
ATOM 2176 C CA . SER A 1 287 ? -32.990 36.544 27.079 1.00 34.72 287 SER A CA 1
ATOM 2177 C C . SER A 1 287 ? -34.121 36.553 28.123 1.00 34.72 287 SER A C 1
ATOM 2179 O O . SER A 1 287 ? -34.397 37.630 28.664 1.00 34.72 287 SER A O 1
ATOM 2181 N N . PRO A 1 288 ? -34.793 35.422 28.420 1.00 44.09 288 PRO A N 1
ATOM 2182 C CA . PRO A 1 288 ? -34.356 34.488 29.486 1.00 44.09 288 PRO A CA 1
ATOM 2183 C C . PRO A 1 288 ? -34.597 32.998 29.101 1.00 44.09 288 PRO A C 1
ATOM 2185 O O . PRO A 1 288 ? -35.441 32.714 28.265 1.00 44.09 288 PRO A O 1
ATOM 2188 N N . ALA A 1 289 ? -33.768 32.006 29.450 1.00 30.25 289 ALA A N 1
ATOM 2189 C CA . ALA A 1 289 ? -33.413 31.387 30.742 1.00 30.25 289 ALA A CA 1
ATOM 2190 C C . ALA A 1 289 ? -34.391 30.291 31.253 1.00 30.25 289 ALA A C 1
ATOM 2192 O O . ALA A 1 289 ? -35.559 30.589 31.478 1.00 30.25 289 ALA A O 1
ATOM 2193 N N . LEU A 1 290 ? -33.802 29.107 31.550 1.00 35.03 290 LEU A N 1
ATOM 2194 C CA . LEU A 1 290 ? -34.213 28.017 32.480 1.00 35.03 290 LEU A CA 1
ATOM 2195 C C . LEU A 1 290 ? -35.386 27.103 32.032 1.00 35.03 290 LEU A C 1
ATOM 2197 O O . LEU A 1 290 ? -36.300 27.576 31.378 1.00 35.03 290 LEU A O 1
ATOM 2201 N N . SER A 1 291 ? -35.442 25.786 32.296 1.00 31.52 291 SER A N 1
ATOM 2202 C CA . SER A 1 291 ? -34.803 24.905 33.302 1.00 31.52 291 SER A CA 1
ATOM 2203 C C . SER A 1 291 ? -35.079 23.410 32.998 1.00 31.52 291 SER A C 1
ATOM 2205 O O . SER A 1 291 ? -35.940 23.098 32.176 1.00 31.52 291 SER A O 1
ATOM 2207 N N . ASP A 1 292 ? -34.350 22.531 33.697 1.00 34.66 292 ASP A N 1
ATOM 2208 C CA . ASP A 1 292 ? -34.499 21.071 33.868 1.00 34.66 292 ASP A CA 1
ATOM 2209 C C . ASP A 1 292 ? -35.919 20.573 34.247 1.00 34.66 292 ASP A C 1
ATOM 2211 O O . ASP A 1 292 ? -36.686 21.323 34.848 1.00 34.66 292 ASP A O 1
ATOM 2215 N N . ASP A 1 293 ? -36.271 19.317 33.910 1.00 33.38 293 ASP A N 1
ATOM 2216 C CA . ASP A 1 293 ? -36.353 18.152 34.835 1.00 33.38 293 ASP A CA 1
ATOM 2217 C C . ASP A 1 293 ? -37.257 16.989 34.322 1.00 33.38 293 ASP A C 1
ATOM 2219 O O . ASP A 1 293 ? -38.234 17.178 33.602 1.00 33.38 293 ASP A O 1
ATOM 2223 N N . GLU A 1 294 ? -36.887 15.789 34.774 1.00 30.70 294 GLU A N 1
ATOM 2224 C CA . GLU A 1 294 ? -37.648 14.563 35.067 1.00 30.70 294 GLU A CA 1
ATOM 2225 C C . GLU A 1 294 ? -38.285 13.582 34.037 1.00 30.70 294 GLU A C 1
ATOM 2227 O O . GLU A 1 294 ? -39.204 13.843 33.265 1.00 30.70 294 GLU A O 1
ATOM 2232 N N . LEU A 1 295 ? -37.778 12.350 34.198 1.00 34.81 295 LEU A N 1
ATOM 2233 C CA . LEU A 1 295 ? -38.281 10.979 34.021 1.00 34.81 295 LEU A CA 1
ATOM 2234 C C . LEU A 1 295 ? -39.802 10.730 33.939 1.00 34.81 295 LEU A C 1
ATOM 2236 O O . LEU A 1 295 ? -40.568 11.214 34.759 1.00 34.81 295 LEU A O 1
ATOM 2240 N N . HIS A 1 296 ? -40.188 9.741 33.114 1.00 34.12 296 HIS A N 1
ATOM 2241 C CA . HIS A 1 296 ? -41.152 8.696 33.500 1.00 34.12 296 HIS A CA 1
ATOM 2242 C C . HIS A 1 296 ? -41.046 7.424 32.631 1.00 34.12 296 HIS A C 1
ATOM 2244 O O . HIS A 1 296 ? -40.532 7.424 31.516 1.00 34.12 296 HIS A O 1
ATOM 2250 N N . ASN A 1 297 ? -41.497 6.325 33.233 1.00 34.62 297 ASN A N 1
ATOM 2251 C CA . ASN A 1 297 ? -41.151 4.913 33.047 1.00 34.62 297 ASN A CA 1
ATOM 2252 C C . ASN A 1 297 ? -42.398 4.070 32.670 1.00 34.62 297 ASN A C 1
ATOM 2254 O O . ASN A 1 297 ? -43.513 4.523 32.929 1.00 34.62 297 ASN A O 1
ATOM 2258 N N . SER A 1 298 ? -42.184 2.821 32.204 1.00 33.94 298 SER A N 1
ATOM 2259 C CA . SER A 1 298 ? -43.087 1.628 32.104 1.00 33.94 298 SER A CA 1
ATOM 2260 C C . SER A 1 298 ? -43.280 1.125 30.660 1.00 33.94 298 SER A C 1
ATOM 2262 O O . SER A 1 298 ? -43.498 1.940 29.777 1.00 33.94 298 SER A O 1
ATOM 2264 N N . SER A 1 299 ? -43.261 -0.166 30.286 1.00 32.56 299 SER A N 1
ATOM 2265 C CA . SER A 1 299 ? -43.193 -1.503 30.933 1.00 32.56 299 SER A CA 1
ATOM 2266 C C . SER A 1 299 ? -42.758 -2.539 29.845 1.00 32.56 299 SER A C 1
ATOM 2268 O O . SER A 1 299 ? -43.115 -2.339 28.689 1.00 32.56 299 SER A O 1
ATOM 2270 N N . LEU A 1 300 ? -41.897 -3.562 30.044 1.00 32.78 300 LEU A N 1
ATOM 2271 C CA . LEU A 1 300 ? -42.162 -4.927 30.595 1.00 32.78 300 LEU A CA 1
ATOM 2272 C C . LEU A 1 300 ? -43.367 -5.628 29.889 1.00 32.78 300 LEU A C 1
ATOM 2274 O O . LEU A 1 300 ? -44.436 -5.034 29.884 1.00 32.78 300 LEU A O 1
ATOM 2278 N N . VAL A 1 301 ? -43.351 -6.834 29.264 1.00 37.91 301 VAL A N 1
ATOM 2279 C CA . VAL A 1 301 ? -42.728 -8.180 29.507 1.00 37.91 301 VAL A CA 1
ATOM 2280 C C . VAL A 1 301 ? -42.858 -9.097 28.200 1.00 37.91 301 VAL A C 1
ATOM 2282 O O . VAL A 1 301 ? -43.230 -8.530 27.178 1.00 37.91 301 VAL A O 1
ATOM 2285 N N . PRO A 1 302 ? -42.629 -10.454 28.128 1.00 45.41 302 PRO A N 1
ATOM 2286 C CA . PRO A 1 302 ? -41.424 -11.166 27.605 1.00 45.41 302 PRO A CA 1
ATOM 2287 C C . PRO A 1 302 ? -41.655 -12.356 26.594 1.00 45.41 302 PRO A C 1
ATOM 2289 O O . PRO A 1 302 ? -42.765 -12.576 26.120 1.00 45.41 302 PRO A O 1
ATOM 2292 N N . SER A 1 303 ? -40.609 -13.207 26.424 1.00 34.72 303 SER A N 1
ATOM 2293 C CA . SER A 1 303 ? -40.544 -14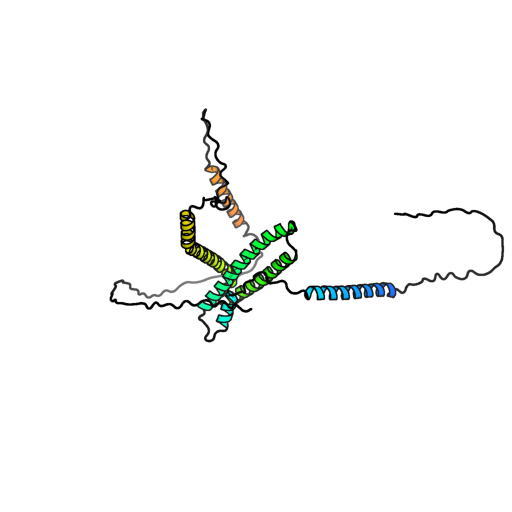.648 25.999 1.00 34.72 303 SER A CA 1
ATOM 2294 C C . SER A 1 303 ? -40.673 -14.981 24.496 1.00 34.72 303 SER A C 1
ATOM 2296 O O . SER A 1 303 ? -41.483 -14.379 23.815 1.00 34.72 303 SER A O 1
ATOM 2298 N N . GLU A 1 304 ? -39.957 -15.918 23.851 1.00 33.88 304 GLU A N 1
ATOM 2299 C CA . GLU A 1 304 ? -38.90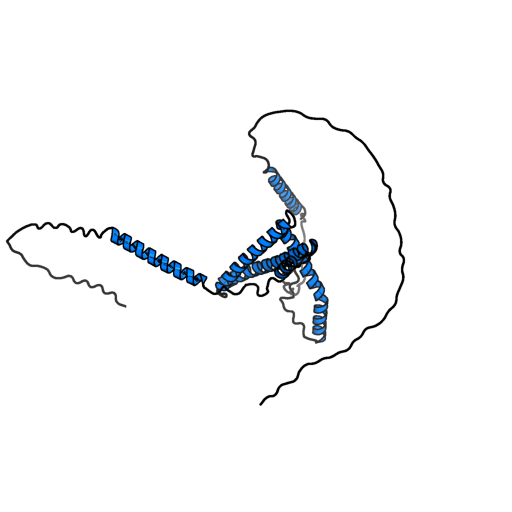8 -16.915 24.168 1.00 33.88 304 GLU A CA 1
ATOM 2300 C C . GLU A 1 304 ? -38.287 -17.432 22.823 1.00 33.88 304 GLU A C 1
ATOM 2302 O O . GLU A 1 304 ? -38.793 -17.086 21.752 1.00 33.88 304 GLU A O 1
ATOM 2307 N N . PRO A 1 305 ? -37.202 -18.244 22.830 1.00 44.09 305 PRO A N 1
ATOM 2308 C CA . PRO A 1 305 ? -36.395 -18.591 21.652 1.00 44.09 305 PRO A CA 1
ATOM 2309 C C . PRO A 1 305 ? -36.706 -19.975 21.040 1.00 44.09 305 PRO A C 1
ATOM 2311 O O . PRO A 1 305 ? -37.005 -20.934 21.745 1.00 44.09 305 PRO A O 1
ATOM 2314 N N . SER A 1 306 ? -36.503 -20.134 19.725 1.00 36.06 306 SER A N 1
ATOM 2315 C CA . SER A 1 306 ? -36.523 -21.444 19.047 1.00 36.06 306 SER A CA 1
ATOM 2316 C C . SER A 1 306 ? -35.124 -21.852 18.575 1.00 36.06 306 SER A C 1
ATOM 2318 O O . SER A 1 306 ? -34.607 -21.349 17.578 1.00 36.06 306 SER A O 1
ATOM 2320 N N . SER A 1 307 ? -34.541 -22.826 19.275 1.00 35.22 307 SER A N 1
ATOM 2321 C CA . SER A 1 307 ? -33.447 -23.679 18.799 1.00 35.22 307 SER A CA 1
ATOM 2322 C C . SER A 1 307 ? -34.005 -24.899 18.061 1.00 35.22 307 SER A C 1
ATOM 2324 O O . SER A 1 307 ? -34.897 -25.541 18.598 1.00 35.22 307 SER A O 1
ATOM 2326 N N . ALA A 1 308 ? -33.423 -25.290 16.915 1.00 36.81 308 ALA A N 1
ATOM 2327 C CA . ALA A 1 308 ? -33.142 -26.701 16.574 1.00 36.81 308 ALA A CA 1
ATOM 2328 C C . ALA A 1 308 ? -32.465 -26.877 15.193 1.00 36.81 308 ALA A C 1
ATOM 2330 O O . ALA A 1 308 ? -33.097 -26.865 14.143 1.00 36.81 308 ALA A O 1
ATOM 2331 N N . SER A 1 309 ? -31.157 -27.143 15.236 1.00 35.47 309 SER A N 1
ATOM 2332 C CA . SER A 1 309 ? -30.473 -28.286 14.611 1.00 35.47 309 SER A CA 1
ATOM 2333 C C . SER A 1 309 ? -30.945 -28.848 13.256 1.00 35.47 309 SER A C 1
ATOM 2335 O O . SER A 1 309 ? -31.939 -29.567 13.182 1.00 35.47 309 SER A O 1
ATOM 2337 N N . LYS A 1 310 ? -30.042 -28.825 12.259 1.00 37.56 310 LYS A N 1
ATOM 2338 C CA . LYS A 1 310 ? -29.688 -30.052 11.510 1.00 37.56 310 LYS A CA 1
ATOM 2339 C C . LYS A 1 310 ? -28.283 -30.012 10.894 1.00 37.56 310 LYS A C 1
ATOM 2341 O O . LYS A 1 310 ? -28.007 -29.400 9.870 1.00 37.56 310 LYS A O 1
ATOM 2346 N N . LYS A 1 311 ? -27.412 -30.766 11.560 1.00 38.31 311 LYS A N 1
ATOM 2347 C CA . LYS A 1 311 ? -26.055 -31.198 11.210 1.00 38.31 311 LYS A CA 1
ATOM 2348 C C . LYS A 1 311 ? -26.126 -32.199 10.037 1.00 38.31 311 LYS A C 1
ATOM 2350 O O . LYS A 1 311 ? -26.822 -33.205 10.153 1.00 38.31 311 LYS A O 1
ATOM 2355 N N . LYS A 1 312 ? -25.410 -31.974 8.926 1.00 36.94 312 LYS A N 1
ATOM 2356 C CA . LYS A 1 312 ? -25.184 -32.983 7.862 1.00 36.94 312 LYS A CA 1
ATOM 2357 C C . LYS A 1 312 ? -23.814 -32.802 7.191 1.00 36.94 312 LYS A C 1
ATOM 2359 O O . LYS A 1 312 ? -23.620 -31.866 6.430 1.00 36.94 312 LYS A O 1
ATOM 2364 N N . LYS A 1 313 ? -22.905 -33.753 7.422 1.00 40.22 313 LYS A N 1
ATOM 2365 C CA . LYS A 1 313 ? -21.762 -34.171 6.574 1.00 40.22 313 LYS A CA 1
ATOM 2366 C C . LYS A 1 313 ? -21.365 -35.599 7.018 1.00 40.22 313 LYS A C 1
ATOM 2368 O O . LYS A 1 313 ? -21.628 -35.927 8.172 1.00 40.22 313 LYS A O 1
ATOM 2373 N N . PRO A 1 314 ? -20.628 -36.405 6.229 1.00 49.69 314 PRO A N 1
ATOM 2374 C CA . PRO A 1 314 ? -20.657 -36.597 4.773 1.00 49.69 314 PRO A CA 1
ATOM 2375 C C . PRO A 1 314 ? -20.720 -38.103 4.378 1.00 49.69 314 PRO A C 1
ATOM 2377 O O . PRO A 1 314 ? -20.325 -38.982 5.141 1.00 49.69 314 PRO A O 1
ATOM 2380 N N . LYS A 1 315 ? -21.177 -38.427 3.156 1.00 43.94 315 LYS A N 1
ATOM 2381 C CA . LYS A 1 315 ? -21.141 -39.797 2.598 1.00 43.94 315 LYS A CA 1
ATOM 2382 C C . LYS A 1 315 ? -19.812 -40.047 1.867 1.00 43.94 315 LYS A C 1
ATOM 2384 O O . LYS A 1 315 ? -19.519 -39.399 0.866 1.00 43.94 315 LYS A O 1
ATOM 2389 N N . LYS A 1 316 ? -19.043 -41.018 2.365 1.00 45.03 316 LYS A N 1
ATOM 2390 C CA . LYS A 1 316 ? -17.844 -41.611 1.747 1.00 45.03 316 LYS A CA 1
ATOM 2391 C C . LYS A 1 316 ? -18.253 -42.377 0.477 1.00 45.03 316 LYS A C 1
ATOM 2393 O O . LYS A 1 316 ? -19.084 -43.279 0.554 1.00 45.03 316 LYS A O 1
ATOM 2398 N N . LYS A 1 317 ? -17.678 -42.033 -0.680 1.00 52.22 317 LYS A N 1
ATOM 2399 C CA . LYS A 1 317 ? -17.794 -42.802 -1.931 1.00 52.22 317 LYS A CA 1
ATOM 2400 C C . LYS A 1 317 ? -16.626 -43.790 -1.994 1.00 52.22 317 LYS A C 1
ATOM 2402 O O . LYS A 1 317 ? -15.476 -43.374 -2.057 1.00 52.22 317 LYS A O 1
ATOM 2407 N N . LYS A 1 318 ? -16.942 -45.083 -1.952 1.00 46.84 318 LYS A N 1
ATOM 2408 C CA . LYS A 1 318 ? -16.056 -46.198 -2.302 1.00 46.84 318 LYS A CA 1
ATOM 2409 C C . LYS A 1 318 ? -16.437 -46.589 -3.732 1.00 46.84 318 LYS A C 1
ATOM 2411 O O . LYS A 1 318 ? -17.618 -46.836 -3.977 1.00 46.84 318 LYS A O 1
ATOM 2416 N N . LYS A 1 319 ? -15.495 -46.578 -4.671 1.00 56.84 319 LYS A N 1
ATOM 2417 C CA . LYS A 1 319 ? -15.674 -47.186 -5.992 1.00 56.84 319 LYS A CA 1
ATOM 2418 C C . LYS A 1 319 ? -14.420 -48.002 -6.289 1.00 56.84 319 LYS A C 1
ATOM 2420 O O . LYS A 1 319 ? -13.325 -47.518 -6.012 1.00 56.84 319 LYS A O 1
ATOM 2425 N N . ASN A 1 320 ? -14.681 -49.238 -6.708 1.00 51.03 320 ASN A N 1
ATOM 2426 C CA . ASN A 1 320 ? -13.737 -50.242 -7.188 1.00 51.03 320 ASN A CA 1
ATOM 2427 C C . ASN A 1 320 ? -12.791 -49.693 -8.249 1.00 51.03 320 ASN A C 1
ATOM 2429 O O . ASN A 1 320 ? -13.246 -48.808 -9.013 1.00 51.03 320 ASN A O 1
#

Sequence (320 aa):
MVMMVIDNNRQSDGSSPLLSERRPDREESEQMALPLYVPFGYITFLVGLLWLFSRHYRSRALRRKPPPPWFPDPHTARDVYVSLLSMDPPPSQPVLVAALLARAMTDVKRIISLKESKQALMNLLQKGLVGDELWERLLMAEKELDVELSEVAAEAEEYSQGWGSVIFSIASEALQATMCQEIYKDIPNQRALKAAEIAAGRPFTPNPGELKILGSKPAVPAGPAKPATAPAPAPSAPVSQAKQAMLDNIRAAQAKAKGEGEKKAVATPPASVPPPPKPASAASSSSPALSDDELHNSSLVPSEPSSASKKKKPKKKKKN

Radius of gyration: 43.81 Å; chains: 1; bounding box: 119×111×125 Å

Organism: NCBI:txid27349